Protein AF-A0A9D8B3I0-F1 (afdb_monomer_lite)

Sequence (185 aa):
MRKSTCLWIIIVTTLWLSSCSLAQGFILEQEMRSSLQKSIDETMVKCGEFYYQYVIGLTPQRDYEILDITEYGGQSIEIKAKTLSEADKSNGIEWQGWVSVSCKVKRLWRAERKYGSSQWEYWGGPGGWSDWFNCSNGQGAAEFYVQRKNGLFYAPTQSGQWQPMTFALPEREYSHQVSCTEIPK

Structure (mmCIF, N/CA/C/O backbone):
data_AF-A0A9D8B3I0-F1
#
_entry.id   AF-A0A9D8B3I0-F1
#
loop_
_atom_site.group_PDB
_atom_site.id
_atom_site.type_symbol
_atom_site.label_atom_id
_atom_site.label_alt_id
_atom_site.label_comp_id
_atom_site.label_asym_id
_atom_site.label_entity_id
_atom_site.label_seq_id
_atom_site.pdbx_PDB_ins_code
_atom_site.Cartn_x
_atom_site.Cartn_y
_atom_site.Cartn_z
_atom_site.occupancy
_atom_site.B_iso_or_equiv
_atom_site.auth_seq_id
_atom_site.auth_comp_id
_atom_site.auth_asym_id
_atom_site.auth_atom_id
_atom_site.pdbx_PDB_model_num
ATOM 1 N N . MET A 1 1 ? -32.703 -25.327 52.470 1.00 42.09 1 MET A N 1
ATOM 2 C CA . MET A 1 1 ? -31.430 -24.910 51.839 1.00 42.09 1 MET A CA 1
ATOM 3 C C . MET A 1 1 ? -31.540 -25.106 50.327 1.00 42.09 1 MET A C 1
ATOM 5 O O . MET A 1 1 ? -31.494 -26.237 49.872 1.00 42.09 1 MET A O 1
ATOM 9 N N . ARG A 1 2 ? -31.778 -24.043 49.547 1.00 47.78 2 ARG A N 1
ATOM 10 C CA . ARG A 1 2 ? -31.730 -24.065 48.069 1.00 47.78 2 ARG A CA 1
ATOM 11 C C . ARG A 1 2 ? -31.188 -22.715 47.585 1.00 47.78 2 ARG A C 1
ATOM 13 O O . ARG A 1 2 ? -31.939 -21.759 47.458 1.00 47.78 2 ARG A O 1
ATOM 20 N N . LYS A 1 3 ? -29.869 -22.632 47.397 1.00 45.75 3 LYS A N 1
ATOM 21 C CA . LYS A 1 3 ? -29.148 -21.507 46.776 1.00 45.75 3 LYS A CA 1
ATOM 22 C C . LYS A 1 3 ? -27.945 -22.087 46.021 1.00 45.75 3 LYS A C 1
ATOM 24 O O . LYS A 1 3 ? -26.884 -22.233 46.613 1.00 45.75 3 LYS A O 1
ATOM 29 N N . SER A 1 4 ? -28.112 -22.516 44.768 1.00 48.25 4 SER A N 1
ATOM 30 C CA . SER A 1 4 ? -26.966 -22.910 43.911 1.00 48.25 4 SER A CA 1
ATOM 31 C C . SER A 1 4 ? -27.247 -22.956 42.403 1.00 48.25 4 SER A C 1
ATOM 33 O O . SER A 1 4 ? -26.350 -23.273 41.635 1.00 48.25 4 SER A O 1
ATOM 35 N N . THR A 1 5 ? -28.445 -22.597 41.937 1.00 45.72 5 THR A N 1
ATOM 36 C CA . THR A 1 5 ? -28.773 -22.617 40.499 1.00 45.72 5 THR A CA 1
ATOM 37 C C . THR A 1 5 ? -28.585 -21.273 39.787 1.00 45.72 5 THR A C 1
ATOM 39 O O . THR A 1 5 ? -28.333 -21.272 38.589 1.00 45.72 5 THR A O 1
ATOM 42 N N . CYS A 1 6 ? -28.608 -20.129 40.487 1.00 40.19 6 CYS A N 1
ATOM 43 C CA . CYS A 1 6 ? -28.413 -18.820 39.835 1.00 40.19 6 CYS A CA 1
ATOM 44 C C . CYS A 1 6 ? -26.958 -18.518 39.436 1.00 40.19 6 CYS A C 1
ATOM 46 O O . CYS A 1 6 ? -26.739 -17.710 38.541 1.00 40.19 6 CYS A O 1
ATOM 48 N N . LEU A 1 7 ? -25.960 -19.146 40.069 1.00 35.19 7 LEU A N 1
ATOM 49 C CA . LEU A 1 7 ? -24.550 -18.800 39.840 1.00 35.19 7 LEU A CA 1
ATOM 50 C C . LEU A 1 7 ? -24.009 -19.360 38.509 1.00 35.19 7 LEU A C 1
ATOM 52 O O . LEU A 1 7 ? -23.190 -18.719 37.860 1.00 35.19 7 LEU A O 1
ATOM 56 N N . TRP A 1 8 ? -24.514 -20.514 38.060 1.00 33.81 8 TRP A N 1
ATOM 57 C CA . TRP A 1 8 ? -24.070 -21.153 36.814 1.00 33.81 8 TRP A CA 1
ATOM 58 C C . TRP A 1 8 ? -24.580 -20.446 35.547 1.00 33.81 8 TRP A C 1
ATOM 60 O O . TRP A 1 8 ? -23.881 -20.419 34.539 1.00 33.81 8 TRP A O 1
ATOM 70 N N . ILE A 1 9 ? -25.753 -19.805 35.597 1.00 42.53 9 ILE A N 1
ATOM 71 C CA . ILE A 1 9 ? -26.347 -19.109 34.437 1.00 42.53 9 ILE A CA 1
ATOM 72 C C . ILE A 1 9 ? -25.604 -17.796 34.114 1.00 42.53 9 ILE A C 1
ATOM 74 O O . ILE A 1 9 ? -25.508 -17.400 32.950 1.00 42.53 9 ILE A O 1
ATOM 78 N N . ILE A 1 10 ? -25.013 -17.147 35.122 1.00 46.09 10 ILE A N 1
ATOM 79 C CA . ILE A 1 10 ? -24.290 -15.872 34.968 1.00 46.09 10 ILE A CA 1
ATOM 80 C C . ILE A 1 10 ? -22.894 -16.087 34.347 1.00 46.09 10 ILE A C 1
ATOM 82 O O . ILE A 1 10 ? -22.420 -15.263 33.564 1.00 46.09 10 ILE A O 1
ATOM 86 N N . ILE A 1 11 ? -22.248 -17.223 34.632 1.00 46.78 11 ILE A N 1
ATOM 87 C CA . ILE A 1 11 ? -20.911 -17.546 34.101 1.00 46.78 11 ILE A CA 1
ATOM 88 C C . ILE A 1 11 ? -20.983 -17.921 32.609 1.00 46.78 11 ILE A C 1
ATOM 90 O O . ILE A 1 11 ? -20.126 -17.525 31.823 1.00 46.78 11 ILE A O 1
ATOM 94 N N . VAL A 1 12 ? -22.041 -18.616 32.177 1.00 42.97 12 VAL A N 1
ATOM 95 C CA . VAL A 1 12 ? -22.205 -19.012 30.764 1.00 42.97 12 VAL A CA 1
ATOM 96 C C . VAL A 1 12 ? -22.548 -17.816 29.862 1.00 42.97 12 VAL A C 1
ATOM 98 O O . VAL A 1 12 ? -22.080 -17.749 28.728 1.00 42.97 12 VAL A O 1
ATOM 101 N N . THR A 1 13 ? -23.296 -16.826 30.361 1.00 43.97 13 THR A N 1
ATOM 102 C CA . THR A 1 13 ? -23.647 -15.620 29.584 1.00 43.97 13 THR A CA 1
ATOM 103 C C . THR A 1 13 ? -22.484 -14.632 29.438 1.00 43.97 13 THR A C 1
ATOM 105 O O . THR A 1 13 ? -22.342 -14.006 28.389 1.00 43.97 13 THR A O 1
ATOM 108 N N . THR A 1 14 ? -21.595 -14.530 30.429 1.00 42.72 14 THR A N 1
ATOM 109 C CA . THR A 1 14 ? -20.406 -13.654 30.363 1.00 42.72 14 THR A CA 1
ATOM 110 C C . THR A 1 14 ? -19.311 -14.177 29.422 1.00 42.72 14 THR A C 1
ATOM 112 O O . THR A 1 14 ? -18.653 -13.377 28.752 1.00 42.72 14 THR A O 1
ATOM 115 N N . LEU A 1 15 ? -19.165 -15.500 29.281 1.00 38.19 15 LEU A N 1
ATOM 116 C CA . LEU A 1 15 ? -18.261 -16.134 28.304 1.00 38.19 15 LEU A CA 1
ATOM 117 C C . LEU A 1 15 ? -18.742 -15.999 26.843 1.00 38.19 15 LEU A C 1
ATOM 119 O O . LEU A 1 15 ? -17.923 -15.914 25.927 1.00 38.19 15 LEU A O 1
ATOM 123 N N . TRP A 1 16 ? -20.057 -15.930 26.612 1.00 36.41 16 TRP A N 1
ATOM 124 C CA . TRP A 1 16 ? -20.637 -15.725 25.274 1.00 36.41 16 TRP A CA 1
ATOM 125 C C . TRP A 1 16 ? -20.555 -14.268 24.791 1.00 36.41 16 TRP A C 1
ATOM 127 O O . TRP A 1 16 ? -20.352 -14.005 23.608 1.00 36.41 16 TRP A O 1
ATOM 137 N N . LEU A 1 17 ? -20.669 -13.296 25.700 1.00 37.97 17 LEU A N 1
ATOM 138 C CA . LEU A 1 17 ? -20.595 -11.875 25.337 1.00 37.97 17 LEU A CA 1
ATOM 139 C C . LEU A 1 17 ? -19.166 -11.423 24.994 1.00 37.97 17 LEU A C 1
ATOM 141 O O . LEU A 1 17 ? -18.982 -10.593 24.108 1.00 37.97 17 LEU A O 1
ATOM 145 N N . SER A 1 18 ? -18.152 -12.004 25.639 1.00 43.28 18 SER A N 1
ATOM 146 C CA . SER A 1 18 ? -16.738 -11.676 25.393 1.00 43.28 18 SER A CA 1
ATOM 147 C C . SER A 1 18 ? -16.173 -12.313 24.114 1.00 43.28 18 SER A C 1
ATOM 149 O O . SER A 1 18 ? -15.266 -11.757 23.491 1.00 43.28 18 SER A O 1
ATOM 151 N N . SER A 1 19 ? -16.746 -13.430 23.659 1.00 46.06 19 SER A N 1
ATOM 152 C CA . SER A 1 19 ? -16.393 -14.057 22.377 1.00 46.06 19 SER A CA 1
ATOM 153 C C . SER A 1 19 ? -16.971 -13.302 21.170 1.00 46.06 19 SER A C 1
ATOM 155 O O . SER A 1 19 ? -16.337 -13.263 20.116 1.00 46.06 19 SER A O 1
ATOM 157 N N . CYS A 1 20 ? -18.103 -12.611 21.335 1.00 50.38 20 CYS A N 1
ATOM 158 C CA . CYS A 1 20 ? -18.717 -11.812 20.270 1.00 50.38 20 CYS A CA 1
ATOM 159 C C . CYS A 1 20 ? -17.876 -10.569 19.907 1.00 50.38 20 CYS A C 1
ATOM 161 O O . CYS A 1 20 ? -17.665 -10.276 18.730 1.00 50.38 20 CYS A O 1
ATOM 163 N N . SER A 1 21 ? -17.303 -9.884 20.907 1.00 57.00 21 SER A N 1
ATOM 164 C CA . SER A 1 21 ? -16.430 -8.719 20.684 1.00 57.00 21 SER A CA 1
ATOM 165 C C . SER A 1 21 ? -15.093 -9.071 20.023 1.00 57.00 21 SER A C 1
ATOM 167 O O . SER A 1 21 ? -14.591 -8.303 19.204 1.00 57.00 21 SER A O 1
ATOM 169 N N . LEU A 1 22 ? -14.521 -10.239 20.342 1.00 59.59 22 LEU A N 1
ATOM 170 C CA . LEU A 1 22 ? -13.278 -10.710 19.718 1.00 59.59 22 LEU A CA 1
ATOM 171 C C . LEU A 1 22 ? -13.502 -11.136 18.261 1.00 59.59 22 LEU A C 1
ATOM 173 O O . LEU A 1 22 ? -12.688 -10.817 17.396 1.00 59.59 22 LEU A O 1
ATOM 177 N N . ALA A 1 23 ? -14.629 -11.796 17.976 1.00 66.06 23 ALA A N 1
ATOM 178 C CA . ALA A 1 23 ? -14.999 -12.173 16.614 1.00 66.06 23 ALA A CA 1
ATOM 179 C C . ALA A 1 23 ? -15.201 -10.943 15.712 1.00 66.06 23 ALA A C 1
ATOM 181 O O . ALA A 1 23 ? -14.757 -10.943 14.565 1.00 66.06 23 ALA A O 1
ATOM 182 N N . GLN A 1 24 ? -15.809 -9.873 16.236 1.00 70.25 24 GLN A N 1
ATOM 183 C CA . GLN A 1 24 ? -16.032 -8.643 15.477 1.00 70.25 24 GLN A CA 1
ATOM 184 C C . GLN A 1 24 ? -14.721 -7.926 15.123 1.00 70.25 24 GLN A C 1
ATOM 186 O O . GLN A 1 24 ? -14.561 -7.489 13.986 1.00 70.25 24 GLN A O 1
ATOM 191 N N . GLY A 1 25 ? -13.760 -7.859 16.053 1.00 71.81 25 GLY A N 1
ATOM 192 C CA . GLY A 1 25 ? -12.433 -7.300 15.774 1.00 71.81 25 GLY A CA 1
ATOM 193 C C . GLY A 1 25 ? -11.715 -8.044 14.646 1.00 71.81 25 GLY A C 1
ATOM 194 O O . GLY A 1 25 ? -11.240 -7.419 13.701 1.00 71.81 25 GLY A O 1
ATOM 195 N N . PHE A 1 26 ? -11.727 -9.379 14.690 1.00 81.19 26 PHE A N 1
ATOM 196 C CA . PHE A 1 26 ? -11.108 -10.217 13.661 1.00 81.19 26 PHE A CA 1
ATOM 197 C C . PHE A 1 26 ? -11.744 -10.035 12.273 1.00 81.19 26 PHE A C 1
ATOM 199 O O . PHE A 1 26 ? -11.030 -9.938 11.278 1.00 81.19 26 PHE A O 1
ATOM 206 N N . ILE A 1 27 ? -13.078 -9.949 12.190 1.00 86.00 27 ILE A N 1
ATOM 207 C CA . ILE A 1 27 ? -13.784 -9.730 10.915 1.00 86.00 27 ILE A CA 1
ATOM 208 C C . ILE A 1 27 ? -13.356 -8.404 10.273 1.00 86.00 27 ILE A C 1
ATOM 210 O O . ILE A 1 27 ? -13.084 -8.365 9.075 1.00 86.00 27 ILE A O 1
ATOM 214 N N . LEU A 1 28 ? -13.241 -7.335 11.064 1.00 85.50 28 LEU A N 1
ATOM 215 C CA . LEU A 1 28 ? -12.870 -6.011 10.557 1.00 85.50 28 LEU A CA 1
ATOM 216 C C . LEU A 1 28 ? -11.403 -5.937 10.115 1.00 85.50 28 LEU A C 1
ATOM 218 O O . LEU A 1 28 ? -11.095 -5.287 9.115 1.00 85.50 28 LEU A O 1
ATOM 222 N N . GLU A 1 29 ? -10.501 -6.643 10.799 1.00 87.12 29 GLU A N 1
ATOM 223 C CA . GLU A 1 29 ? -9.114 -6.790 10.343 1.00 87.12 29 GLU A CA 1
ATOM 224 C C . GLU A 1 29 ? -9.030 -7.533 9.001 1.00 87.12 29 GLU A C 1
ATOM 226 O O . GLU A 1 29 ? -8.258 -7.140 8.124 1.00 87.12 29 GLU A O 1
ATOM 231 N N . GLN A 1 30 ? -9.842 -8.578 8.806 1.00 88.00 30 GLN A N 1
ATOM 232 C CA . GLN A 1 30 ? -9.915 -9.290 7.526 1.00 88.00 30 GLN A CA 1
ATOM 233 C C . GLN A 1 30 ? -10.519 -8.423 6.414 1.00 88.00 30 GLN A C 1
ATOM 235 O O . GLN A 1 30 ? -10.011 -8.434 5.295 1.00 88.00 30 GLN A O 1
ATOM 240 N N . GLU A 1 31 ? -11.550 -7.629 6.712 1.00 88.94 31 GLU A N 1
ATOM 241 C CA . GLU A 1 31 ? -12.152 -6.678 5.767 1.00 88.94 31 GLU A CA 1
ATOM 242 C C . GLU A 1 31 ? -11.130 -5.628 5.300 1.00 88.94 31 GLU A C 1
ATOM 244 O O . GLU A 1 31 ? -10.984 -5.386 4.098 1.00 88.94 31 GLU A O 1
ATOM 249 N N . MET A 1 32 ? -10.355 -5.062 6.233 1.00 85.69 32 MET A N 1
ATOM 250 C CA . MET A 1 32 ? -9.258 -4.137 5.931 1.00 85.69 32 MET A CA 1
ATOM 251 C C . MET A 1 32 ? -8.188 -4.802 5.060 1.00 85.69 32 MET A C 1
ATOM 253 O O . MET A 1 32 ? -7.807 -4.269 4.019 1.00 85.69 32 MET A O 1
ATOM 257 N N . ARG A 1 33 ? -7.735 -6.002 5.442 1.00 87.69 33 ARG A N 1
ATOM 258 C CA . ARG A 1 33 ? -6.740 -6.768 4.680 1.00 87.69 33 ARG A CA 1
ATOM 259 C C . ARG A 1 33 ? -7.214 -7.062 3.259 1.00 87.69 33 ARG A C 1
ATOM 261 O O . ARG A 1 33 ? -6.450 -6.871 2.318 1.00 87.69 33 ARG A O 1
ATOM 268 N N . SER A 1 34 ? -8.464 -7.492 3.102 1.00 87.56 34 SER A N 1
ATOM 269 C CA . SER A 1 34 ? -9.063 -7.759 1.793 1.00 87.56 34 SER A CA 1
ATOM 270 C C . SER A 1 34 ? -9.171 -6.489 0.951 1.00 87.56 34 SER A C 1
ATOM 272 O O . SER A 1 34 ? -8.937 -6.544 -0.253 1.00 87.56 34 SER A O 1
ATOM 274 N N . SER A 1 35 ? -9.506 -5.354 1.566 1.00 84.25 35 SER A N 1
ATOM 275 C CA . SER A 1 35 ? -9.610 -4.064 0.873 1.00 84.25 35 SER A CA 1
ATOM 276 C C . SER A 1 35 ? -8.245 -3.572 0.386 1.00 84.25 35 SER A C 1
ATOM 278 O O . SER A 1 35 ? -8.122 -3.129 -0.754 1.00 84.25 35 SER A O 1
ATOM 280 N N . LEU A 1 36 ? -7.201 -3.719 1.208 1.00 81.81 36 LEU A N 1
ATOM 281 C CA . LEU A 1 36 ? -5.820 -3.404 0.833 1.00 81.81 36 LEU A CA 1
ATOM 282 C C . LEU A 1 36 ? -5.303 -4.320 -0.275 1.00 81.81 36 LEU A C 1
ATOM 284 O O . LEU A 1 36 ? -4.707 -3.835 -1.232 1.00 81.81 36 LEU A O 1
ATOM 288 N N . GLN A 1 37 ? -5.545 -5.630 -0.175 1.00 84.81 37 GLN A N 1
ATOM 289 C CA . GLN A 1 37 ? -5.127 -6.564 -1.220 1.00 84.81 37 GLN A CA 1
ATOM 290 C C . GLN A 1 37 ? -5.822 -6.249 -2.545 1.00 84.81 37 GLN A C 1
ATOM 292 O O . GLN A 1 37 ? -5.164 -6.190 -3.575 1.00 84.81 37 GLN A O 1
ATOM 297 N N . LYS A 1 38 ? -7.128 -5.963 -2.508 1.00 84.25 38 LYS A N 1
ATOM 298 C CA . LYS A 1 38 ? -7.878 -5.538 -3.690 1.00 84.25 38 LYS A CA 1
ATOM 299 C C . LYS A 1 38 ? -7.284 -4.271 -4.314 1.00 84.25 38 LYS A C 1
ATOM 301 O O . LYS A 1 38 ? -7.132 -4.221 -5.524 1.00 84.25 38 LYS A O 1
ATOM 306 N N . SER A 1 39 ? -6.896 -3.289 -3.499 1.00 79.69 39 SER A N 1
ATOM 307 C CA . SER A 1 39 ? -6.187 -2.095 -3.978 1.00 79.69 39 SER A CA 1
ATOM 308 C C . SER A 1 39 ? -4.889 -2.457 -4.702 1.00 79.69 39 SER A C 1
ATOM 310 O O . SER A 1 39 ? -4.640 -1.981 -5.802 1.00 79.69 39 SER A O 1
ATOM 312 N N . ILE A 1 40 ? -4.070 -3.339 -4.127 1.00 80.00 40 ILE A N 1
ATOM 313 C CA . ILE A 1 40 ? -2.829 -3.805 -4.765 1.00 80.00 40 ILE A CA 1
ATOM 314 C C . ILE A 1 40 ? -3.143 -4.468 -6.114 1.00 80.00 40 ILE A C 1
ATOM 316 O O . ILE A 1 40 ? -2.533 -4.122 -7.121 1.00 80.00 40 ILE A O 1
ATOM 320 N N . ASP A 1 41 ? -4.133 -5.358 -6.148 1.00 83.25 41 ASP A N 1
ATOM 321 C CA . ASP A 1 41 ? -4.517 -6.100 -7.352 1.00 83.25 41 ASP A CA 1
ATOM 322 C C . ASP A 1 41 ? -5.125 -5.198 -8.446 1.00 83.25 41 ASP A C 1
ATOM 324 O O . ASP A 1 41 ? -4.981 -5.480 -9.633 1.00 83.25 41 ASP A O 1
ATOM 328 N N . GLU A 1 42 ? -5.793 -4.103 -8.074 1.00 80.06 42 GLU A N 1
ATOM 329 C CA . GLU A 1 42 ? -6.337 -3.115 -9.018 1.00 80.06 42 GLU A CA 1
ATOM 330 C C . GLU A 1 42 ? -5.254 -2.181 -9.583 1.00 80.06 42 GLU A C 1
ATOM 332 O O . GLU A 1 42 ? -5.400 -1.639 -10.681 1.00 80.06 42 GLU A O 1
ATOM 337 N N . THR A 1 43 ? -4.162 -1.986 -8.842 1.00 75.44 43 THR A N 1
ATOM 338 C CA . THR A 1 43 ? -3.138 -0.974 -9.148 1.00 75.44 43 THR A CA 1
ATOM 339 C C . THR A 1 43 ? -1.854 -1.541 -9.729 1.00 75.44 43 THR A C 1
ATOM 341 O O . THR A 1 43 ? -1.053 -0.797 -10.302 1.00 75.44 43 THR A O 1
ATOM 344 N N . MET A 1 44 ? -1.655 -2.848 -9.596 1.00 83.75 44 MET A N 1
ATOM 345 C CA . MET A 1 44 ? -0.443 -3.544 -9.992 1.00 83.75 44 MET A CA 1
ATOM 346 C C . MET A 1 44 ? -0.806 -4.825 -10.728 1.00 83.75 44 MET A C 1
ATOM 348 O O . MET A 1 44 ? -1.779 -5.499 -10.403 1.00 83.75 44 MET A O 1
ATOM 352 N N . VAL A 1 45 ? 0.019 -5.209 -11.695 1.00 87.94 45 VAL A N 1
ATOM 353 C CA . VAL A 1 45 ? -0.185 -6.458 -12.426 1.00 87.94 45 VAL A CA 1
ATOM 354 C C . VAL A 1 45 ? 0.611 -7.567 -11.768 1.00 87.94 45 VAL A C 1
ATOM 356 O O . VAL A 1 45 ? 1.822 -7.459 -11.588 1.00 87.94 45 VAL A O 1
ATOM 359 N N . LYS A 1 46 ? -0.074 -8.648 -11.399 1.00 89.31 46 LYS A N 1
ATOM 360 C CA . LYS A 1 46 ? 0.547 -9.830 -10.806 1.00 89.31 46 LYS A CA 1
ATOM 361 C C . LYS A 1 46 ? 1.057 -10.775 -11.890 1.00 89.31 46 LYS A C 1
ATOM 363 O O . LYS A 1 46 ? 0.265 -11.280 -12.684 1.00 89.31 46 LYS A O 1
ATOM 368 N N . CYS A 1 47 ? 2.351 -11.085 -11.873 1.00 89.12 47 CYS A N 1
ATOM 369 C CA . CYS A 1 47 ? 2.962 -12.066 -12.770 1.00 89.12 47 CYS A CA 1
ATOM 370 C C . CYS A 1 47 ? 3.798 -13.055 -11.950 1.00 89.12 47 CYS A C 1
ATOM 372 O O . CYS A 1 47 ? 4.906 -12.753 -11.510 1.00 89.12 47 CYS A O 1
ATOM 374 N N . GLY A 1 48 ? 3.247 -14.249 -11.713 1.00 89.38 48 GLY A N 1
ATOM 375 C CA . GLY A 1 48 ? 3.857 -15.234 -10.819 1.00 89.38 48 GLY A CA 1
ATOM 376 C C . GLY A 1 48 ? 3.832 -14.772 -9.358 1.00 89.38 48 GLY A C 1
ATOM 377 O O . GLY A 1 48 ? 2.763 -14.498 -8.810 1.00 89.38 48 GLY A O 1
ATOM 378 N N . GLU A 1 49 ? 5.006 -14.706 -8.729 1.00 88.88 49 GLU A N 1
ATOM 379 C CA . GLU A 1 49 ? 5.167 -14.316 -7.318 1.00 88.88 49 GLU A CA 1
ATOM 380 C C . GLU A 1 49 ? 5.346 -12.802 -7.108 1.00 88.88 49 GLU A C 1
ATOM 382 O O . GLU A 1 49 ? 5.360 -12.338 -5.967 1.00 88.88 49 GLU A O 1
ATOM 387 N N . PHE A 1 50 ? 5.464 -12.030 -8.191 1.00 90.44 50 PHE A N 1
ATOM 388 C CA . PHE A 1 50 ? 5.754 -10.599 -8.144 1.00 90.44 50 PHE A CA 1
ATOM 389 C C . PHE A 1 50 ? 4.596 -9.756 -8.681 1.00 90.44 50 PHE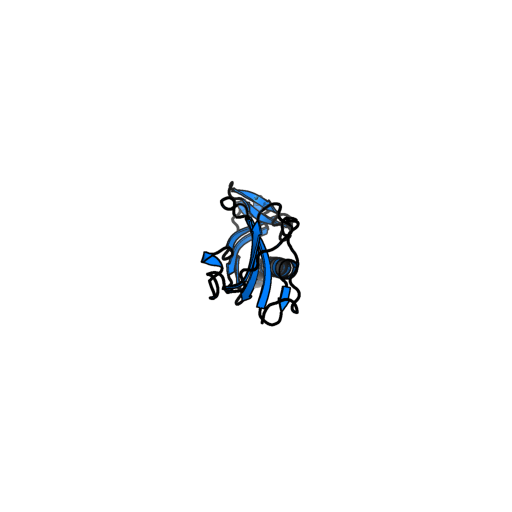 A C 1
ATOM 391 O O . PHE A 1 50 ? 3.769 -10.218 -9.475 1.00 90.44 50 PHE A O 1
ATOM 398 N N . TYR A 1 51 ? 4.570 -8.496 -8.254 1.00 88.75 51 TYR A N 1
ATOM 399 C CA . TYR A 1 51 ? 3.685 -7.460 -8.777 1.00 88.75 51 TYR A CA 1
ATOM 400 C C . TYR A 1 51 ? 4.490 -6.420 -9.547 1.00 88.75 51 TYR A C 1
ATOM 402 O O . TYR A 1 51 ? 5.629 -6.123 -9.191 1.00 88.75 51 TYR A O 1
ATOM 410 N N . TYR A 1 52 ? 3.882 -5.843 -10.576 1.00 87.00 52 TYR A N 1
ATOM 411 C CA . TYR A 1 52 ? 4.526 -4.909 -11.488 1.00 87.00 52 TYR A CA 1
ATOM 412 C C . TYR A 1 52 ? 3.684 -3.653 -11.659 1.00 87.00 52 TYR A C 1
ATOM 414 O O . TYR A 1 52 ? 2.455 -3.724 -11.718 1.00 87.00 52 TYR A O 1
ATOM 422 N N . GLN A 1 53 ? 4.339 -2.499 -11.758 1.00 84.44 53 GLN A N 1
ATOM 423 C CA . GLN A 1 53 ? 3.666 -1.220 -11.964 1.00 84.44 53 GLN A CA 1
ATOM 424 C C . GLN A 1 53 ? 4.474 -0.323 -12.906 1.00 84.44 53 GLN A C 1
ATOM 426 O O . GLN A 1 53 ? 5.704 -0.291 -12.835 1.00 84.44 53 GLN A O 1
ATOM 431 N N . TYR A 1 54 ? 3.773 0.431 -13.761 1.00 78.56 54 TYR A N 1
ATOM 432 C CA . TYR A 1 54 ? 4.347 1.598 -14.424 1.00 78.56 54 TYR A CA 1
ATOM 433 C C . TYR A 1 54 ? 4.263 2.799 -13.486 1.00 78.56 54 TYR A C 1
ATOM 435 O O . TYR A 1 54 ? 3.176 3.201 -13.069 1.00 78.56 54 TYR A O 1
ATOM 443 N N . VAL A 1 55 ? 5.408 3.396 -13.173 1.00 75.31 55 VAL A N 1
ATOM 444 C CA . VAL A 1 55 ? 5.468 4.621 -12.375 1.00 75.31 55 VAL A CA 1
ATOM 445 C C . VAL A 1 55 ? 5.893 5.759 -13.285 1.00 75.31 55 VAL A C 1
ATOM 447 O O . VAL A 1 55 ? 7.048 5.825 -13.705 1.00 75.31 55 VAL A O 1
ATOM 450 N N . ILE A 1 56 ? 4.955 6.664 -13.575 1.00 70.25 56 ILE A N 1
ATOM 451 C CA . ILE A 1 56 ? 5.270 7.930 -14.237 1.00 70.25 56 ILE A CA 1
ATOM 452 C C . ILE A 1 56 ? 5.577 8.977 -13.168 1.00 70.25 56 ILE A C 1
ATOM 454 O O . ILE A 1 56 ? 4.706 9.399 -12.403 1.00 70.25 56 ILE A O 1
ATOM 458 N N . GLY A 1 57 ? 6.844 9.371 -13.098 1.00 68.88 57 GLY A N 1
ATOM 459 C CA . GLY A 1 57 ? 7.331 10.430 -12.229 1.00 68.88 57 GLY A CA 1
ATOM 460 C C . GLY A 1 57 ? 7.543 11.718 -13.011 1.00 68.88 57 GLY A C 1
ATOM 461 O O . GLY A 1 57 ? 8.246 11.729 -14.018 1.00 68.88 57 GLY A O 1
ATOM 462 N N . LEU A 1 58 ? 6.993 12.824 -12.513 1.00 61.72 58 LEU A N 1
ATOM 463 C CA . LEU A 1 58 ? 7.459 14.154 -12.895 1.00 61.72 58 LEU A CA 1
ATOM 464 C C . LEU A 1 58 ? 8.613 14.512 -11.968 1.00 61.72 58 LEU A C 1
ATOM 466 O O . LEU A 1 58 ? 8.444 14.500 -10.749 1.00 61.72 58 LEU A O 1
ATOM 470 N N . THR A 1 59 ? 9.777 14.839 -12.517 1.00 60.09 59 THR A N 1
ATOM 471 C CA . THR A 1 59 ? 10.836 15.477 -11.731 1.00 60.09 59 THR A CA 1
ATOM 472 C C . THR A 1 59 ? 10.674 16.984 -11.864 1.00 60.09 59 THR A C 1
ATOM 474 O O . THR A 1 59 ? 11.029 17.510 -12.907 1.00 60.09 59 THR A O 1
ATOM 477 N N . PRO A 1 60 ? 10.203 17.730 -10.848 1.00 52.75 60 PRO A N 1
ATOM 478 C CA . PRO A 1 60 ? 9.942 19.171 -10.992 1.00 52.75 60 PRO A CA 1
ATOM 479 C C . PRO A 1 60 ? 11.192 20.002 -11.326 1.00 52.75 60 PRO A C 1
ATOM 481 O O . PRO A 1 60 ? 11.095 21.173 -11.664 1.00 52.75 60 PRO A O 1
ATOM 484 N N . GLN A 1 61 ? 12.375 19.406 -11.165 1.00 57.84 61 GLN A N 1
ATOM 485 C CA . GLN A 1 61 ? 13.685 20.040 -11.306 1.00 57.84 61 GLN A CA 1
ATOM 486 C C . GLN A 1 61 ? 14.356 19.750 -12.654 1.00 57.84 61 GLN A C 1
ATOM 488 O O . GLN A 1 61 ? 15.401 20.324 -12.948 1.00 57.84 61 GLN A O 1
ATOM 493 N N . ARG A 1 62 ? 13.813 18.828 -13.451 1.00 57.78 62 ARG A N 1
ATOM 494 C CA . ARG A 1 62 ? 14.328 18.490 -14.779 1.00 57.78 62 ARG A CA 1
ATOM 495 C C . ARG A 1 62 ? 13.127 18.521 -15.706 1.00 57.78 62 ARG A C 1
ATOM 497 O O . ARG A 1 62 ? 12.117 17.937 -15.348 1.00 57.78 62 ARG A O 1
ATOM 504 N N . ASP A 1 63 ? 13.213 19.177 -16.858 1.00 74.12 63 ASP A N 1
ATOM 505 C CA . ASP A 1 63 ? 12.131 19.259 -17.855 1.00 74.12 63 ASP A CA 1
ATOM 506 C C . ASP A 1 63 ? 11.816 17.887 -18.491 1.00 74.12 63 ASP A C 1
ATOM 508 O O . ASP A 1 63 ? 11.787 17.769 -19.709 1.00 74.12 63 ASP A O 1
ATOM 512 N N . TYR A 1 64 ? 11.659 16.828 -17.697 1.00 71.06 64 TYR A N 1
ATOM 513 C CA . TYR A 1 64 ? 11.551 15.443 -18.112 1.00 71.06 64 TYR A CA 1
ATOM 514 C C . TYR A 1 64 ? 10.447 14.721 -17.340 1.00 71.06 64 TYR A C 1
ATOM 516 O O . TYR A 1 64 ? 10.228 14.934 -16.144 1.00 71.06 64 TYR A O 1
ATOM 524 N N . GLU A 1 65 ? 9.793 13.817 -18.050 1.00 76.12 65 GLU A N 1
ATOM 525 C CA . GLU A 1 65 ? 8.932 12.777 -17.514 1.00 76.12 65 GLU A CA 1
ATOM 526 C C . GLU A 1 65 ? 9.741 11.486 -17.453 1.00 76.12 65 GLU A C 1
ATOM 528 O O . GLU A 1 65 ? 10.477 11.162 -18.385 1.00 76.12 65 GLU A O 1
ATOM 533 N N . ILE A 1 66 ? 9.609 10.754 -16.354 1.00 77.62 66 ILE A N 1
ATOM 534 C CA . ILE A 1 66 ? 10.263 9.466 -16.140 1.00 77.62 66 ILE A CA 1
ATOM 535 C C . ILE A 1 66 ? 9.188 8.392 -16.165 1.00 77.62 66 ILE A C 1
ATOM 537 O O . ILE A 1 66 ? 8.195 8.525 -15.458 1.00 77.62 66 ILE A O 1
ATOM 541 N N . LEU A 1 67 ? 9.407 7.325 -16.925 1.00 78.88 67 LEU A N 1
ATOM 542 C CA . LEU A 1 67 ? 8.601 6.111 -16.914 1.00 78.88 67 LEU A CA 1
ATOM 543 C C . LEU A 1 67 ? 9.452 4.960 -16.384 1.00 78.88 67 LEU A C 1
ATOM 545 O O . LEU A 1 67 ? 10.400 4.539 -17.043 1.00 78.88 67 LEU A O 1
ATOM 549 N N . ASP A 1 68 ? 9.094 4.440 -15.216 1.00 80.81 68 ASP A N 1
ATOM 550 C CA . ASP A 1 68 ? 9.743 3.280 -14.608 1.00 80.81 68 ASP A CA 1
ATOM 551 C C . ASP A 1 68 ? 8.841 2.038 -14.708 1.00 80.81 68 ASP A C 1
ATOM 553 O O . ASP A 1 68 ? 7.635 2.137 -14.492 1.00 80.81 68 ASP A O 1
ATOM 557 N N . ILE A 1 69 ? 9.430 0.862 -14.966 1.00 83.88 69 ILE A N 1
ATOM 558 C CA . ILE A 1 69 ? 8.812 -0.436 -14.637 1.00 83.88 69 ILE A CA 1
ATOM 559 C C . ILE A 1 69 ? 9.433 -0.906 -13.329 1.00 83.88 69 ILE A C 1
ATOM 561 O O . ILE A 1 69 ? 10.644 -1.147 -13.258 1.00 83.88 69 ILE A O 1
ATOM 565 N N . THR A 1 70 ? 8.611 -1.041 -12.298 1.00 83.31 70 THR A N 1
ATOM 566 C CA . THR A 1 70 ? 9.034 -1.500 -10.975 1.00 83.31 70 THR A CA 1
ATOM 567 C C . THR A 1 70 ? 8.476 -2.886 -10.681 1.00 83.31 70 THR A C 1
ATOM 569 O O . THR A 1 70 ? 7.314 -3.174 -10.957 1.00 83.31 70 THR A O 1
ATOM 572 N N . GLU A 1 71 ? 9.326 -3.751 -10.129 1.00 87.44 71 GLU A N 1
ATOM 573 C CA . GLU A 1 71 ? 8.949 -5.067 -9.614 1.00 87.44 71 GLU A CA 1
ATOM 574 C C . GLU A 1 71 ? 8.849 -4.991 -8.092 1.00 87.44 71 GLU A C 1
ATOM 576 O O . GLU A 1 71 ? 9.749 -4.472 -7.426 1.00 87.44 71 GLU A O 1
ATOM 581 N N . TYR A 1 72 ? 7.770 -5.545 -7.548 1.00 87.56 72 TYR A N 1
ATOM 582 C CA . TYR A 1 72 ? 7.474 -5.599 -6.127 1.00 87.56 72 TYR A CA 1
ATOM 583 C C . TYR A 1 72 ? 7.346 -7.049 -5.680 1.00 87.56 72 TYR A C 1
ATOM 585 O O . TYR A 1 72 ? 6.651 -7.854 -6.300 1.00 87.56 72 TYR A O 1
ATOM 593 N N . GLY A 1 73 ? 7.989 -7.372 -4.564 1.00 87.19 73 GLY A N 1
ATOM 594 C CA . GLY A 1 73 ? 7.978 -8.704 -3.972 1.00 87.19 73 GLY A CA 1
ATOM 595 C C . GLY A 1 73 ? 7.957 -8.652 -2.450 1.00 87.19 73 GLY A C 1
ATOM 596 O O . GLY A 1 73 ? 8.176 -7.603 -1.843 1.00 87.19 73 GLY A O 1
ATOM 597 N N . GLY A 1 74 ? 7.689 -9.798 -1.820 1.00 83.56 74 GLY A N 1
ATOM 598 C CA . GLY A 1 74 ? 7.725 -9.928 -0.358 1.00 83.56 74 GLY A CA 1
ATOM 599 C C . GLY A 1 74 ? 6.751 -8.997 0.367 1.00 83.56 74 GLY A C 1
ATOM 600 O O . GLY A 1 74 ? 7.091 -8.466 1.421 1.00 83.56 74 GLY A O 1
ATOM 601 N N . GLN A 1 75 ? 5.581 -8.755 -0.225 1.00 81.94 75 GLN A N 1
ATOM 602 C CA . GLN A 1 75 ? 4.555 -7.908 0.370 1.00 81.94 75 GLN A CA 1
ATOM 603 C C . GLN A 1 75 ? 4.023 -8.541 1.658 1.00 81.94 75 GLN A C 1
ATOM 605 O O . GLN A 1 75 ? 3.708 -9.732 1.695 1.00 81.94 75 GLN A O 1
ATOM 610 N N . SER A 1 76 ? 3.881 -7.741 2.708 1.00 84.75 76 SER A N 1
ATOM 611 C CA . SER A 1 76 ? 3.204 -8.144 3.934 1.00 84.75 76 SER A CA 1
ATOM 612 C C . SER A 1 76 ? 2.325 -7.014 4.455 1.00 84.75 76 SER A C 1
ATOM 614 O O . SER A 1 76 ? 2.659 -5.836 4.337 1.00 84.75 76 SER A O 1
ATOM 616 N N . ILE A 1 77 ? 1.178 -7.395 5.014 1.00 84.19 77 ILE A N 1
ATOM 617 C CA . ILE A 1 77 ? 0.231 -6.478 5.648 1.00 84.19 77 ILE A CA 1
ATOM 618 C C . ILE A 1 77 ? 0.134 -6.879 7.118 1.00 84.19 77 ILE A C 1
ATOM 620 O O . ILE A 1 77 ? -0.328 -7.977 7.445 1.00 84.19 77 ILE A O 1
ATOM 624 N N . GLU A 1 78 ? 0.551 -5.997 8.010 1.00 87.56 78 GLU A N 1
ATOM 625 C CA . GLU A 1 78 ? 0.377 -6.133 9.451 1.00 87.56 78 GLU A CA 1
ATOM 626 C C . GLU A 1 78 ? -0.759 -5.208 9.897 1.00 87.56 78 GLU A C 1
ATOM 628 O O . GLU A 1 78 ? -0.838 -4.059 9.469 1.00 87.56 78 GLU A O 1
ATOM 633 N N . ILE A 1 79 ? -1.668 -5.720 10.727 1.00 88.69 79 ILE A N 1
ATOM 634 C CA . ILE A 1 79 ? -2.785 -4.946 11.274 1.00 88.69 79 ILE A CA 1
ATOM 635 C C . ILE A 1 79 ? -2.758 -5.128 12.786 1.00 88.69 79 ILE A C 1
ATOM 637 O O . ILE A 1 79 ? -2.702 -6.256 13.270 1.00 88.69 79 ILE A O 1
ATOM 641 N N . LYS A 1 80 ? -2.775 -4.016 13.522 1.00 90.38 80 LYS A N 1
ATOM 642 C CA . LYS A 1 80 ? -2.822 -3.988 14.986 1.00 90.38 80 LYS A CA 1
ATOM 643 C C . LYS A 1 80 ? -4.044 -3.209 15.430 1.00 90.38 80 LYS A C 1
ATOM 645 O O . LYS A 1 80 ? -4.019 -1.976 15.430 1.00 90.38 80 LYS A O 1
ATOM 650 N N . ALA A 1 81 ? -5.104 -3.914 15.819 1.00 91.25 81 ALA A N 1
ATOM 651 C CA . ALA A 1 81 ? -6.258 -3.273 16.427 1.00 91.25 81 ALA A CA 1
ATOM 652 C C . ALA A 1 81 ? -5.878 -2.561 17.734 1.00 91.25 81 ALA A C 1
ATOM 654 O O . ALA A 1 81 ? -5.076 -3.036 18.541 1.00 91.25 81 ALA A O 1
ATOM 655 N N . LYS A 1 82 ? -6.503 -1.410 17.946 1.00 92.88 82 LYS A N 1
ATOM 656 C CA . LYS A 1 82 ? -6.445 -0.630 19.173 1.00 92.88 82 LYS A CA 1
ATOM 657 C C . LYS A 1 82 ? -7.741 -0.845 19.947 1.00 92.88 82 LYS A C 1
ATOM 659 O O . LYS A 1 82 ? -8.831 -0.826 19.379 1.00 92.88 82 LYS A O 1
ATOM 664 N N . THR A 1 83 ? -7.632 -0.979 21.265 1.00 92.44 83 THR A N 1
ATOM 665 C CA . THR A 1 83 ? -8.802 -0.969 22.146 1.00 92.44 83 THR A CA 1
ATOM 666 C C . THR A 1 83 ? -9.526 0.374 22.049 1.00 92.44 83 THR A C 1
ATOM 668 O O . THR A 1 83 ? -8.924 1.427 22.269 1.00 92.44 83 THR A O 1
ATOM 671 N N . LEU A 1 84 ? -10.823 0.334 21.748 1.00 92.81 84 LEU A N 1
ATOM 672 C CA . LEU A 1 84 ? -11.665 1.526 21.682 1.00 92.81 84 LEU A CA 1
ATOM 673 C C . LEU A 1 84 ? -11.976 2.058 23.081 1.00 92.81 84 LEU A C 1
ATOM 675 O O . LEU A 1 84 ? -12.398 1.302 23.960 1.00 92.81 84 LEU A O 1
ATOM 679 N N . SER A 1 85 ? -11.819 3.367 23.266 1.00 95.00 85 SER A N 1
ATOM 680 C CA . SER A 1 85 ? -12.308 4.055 24.460 1.00 95.00 85 SER A CA 1
ATOM 681 C C . SER A 1 85 ? -13.835 4.198 24.432 1.00 95.00 85 SER A C 1
ATOM 683 O O . SER A 1 85 ? -14.470 4.069 23.385 1.00 95.00 85 SER A O 1
ATOM 685 N N . GLU A 1 86 ? -14.448 4.518 25.574 1.00 95.50 86 GLU A N 1
ATOM 686 C CA . GLU A 1 86 ? -15.884 4.839 25.617 1.00 95.50 86 GLU A CA 1
ATOM 687 C C . GLU A 1 86 ? -16.228 6.066 24.758 1.00 95.50 86 GLU A C 1
ATOM 689 O O . GLU A 1 86 ? -17.280 6.095 24.124 1.00 95.50 86 GLU A O 1
ATOM 694 N N . ALA A 1 87 ? -15.310 7.033 24.657 1.00 95.75 87 ALA A N 1
ATOM 695 C CA . ALA A 1 87 ? -15.470 8.193 23.785 1.00 95.75 87 ALA A CA 1
ATOM 696 C C . ALA A 1 87 ? -15.442 7.812 22.293 1.00 95.75 87 ALA A C 1
ATOM 698 O O . ALA A 1 87 ? -16.200 8.366 21.497 1.00 95.75 87 ALA A O 1
ATOM 699 N N . ASP A 1 88 ? -14.597 6.853 21.896 1.00 94.88 88 ASP A N 1
ATOM 700 C CA . ASP A 1 88 ? -14.573 6.343 20.518 1.00 94.88 88 ASP A CA 1
ATOM 701 C C . ASP A 1 88 ? -15.928 5.710 20.172 1.00 94.88 88 ASP A C 1
ATOM 703 O O . ASP A 1 88 ? -16.554 6.070 19.172 1.00 94.88 88 ASP A O 1
ATOM 707 N N . LYS A 1 89 ? -16.428 4.837 21.055 1.00 93.81 89 LYS A N 1
ATOM 708 C CA . LYS A 1 89 ? -17.728 4.177 20.883 1.00 93.81 89 LYS A CA 1
ATOM 709 C C . LYS A 1 89 ? -18.871 5.189 20.814 1.00 93.81 89 LYS A C 1
ATOM 711 O O . LYS A 1 89 ? -19.704 5.098 19.915 1.00 93.81 89 LYS A O 1
ATOM 716 N N . SER A 1 90 ? -18.896 6.189 21.702 1.00 95.06 90 SER A N 1
ATOM 717 C CA . SER A 1 90 ? -19.936 7.230 21.687 1.00 95.06 90 SER A CA 1
ATOM 718 C C . SER A 1 90 ? -19.900 8.089 20.420 1.00 95.06 90 SER A C 1
ATOM 720 O O . SER A 1 90 ? -20.923 8.629 20.013 1.00 95.06 90 SER A O 1
ATOM 722 N N . ASN A 1 91 ? -18.738 8.186 19.767 1.00 94.06 91 ASN A N 1
ATOM 723 C CA . ASN A 1 91 ? -18.560 8.879 18.491 1.00 94.06 91 ASN A CA 1
ATOM 724 C C . ASN A 1 91 ? -18.862 8.001 17.261 1.00 94.06 91 ASN A C 1
ATOM 726 O O . ASN A 1 91 ? -18.615 8.438 16.127 1.00 94.06 91 ASN A O 1
ATOM 730 N N . GLY A 1 92 ? -19.395 6.791 17.467 1.00 94.12 92 GLY A N 1
ATOM 731 C CA . GLY A 1 92 ? -19.760 5.846 16.411 1.00 94.12 92 GLY A CA 1
ATOM 732 C C . GLY A 1 92 ? -18.565 5.140 15.772 1.00 94.12 92 GLY A C 1
ATOM 733 O O . GLY A 1 92 ? -18.669 4.673 14.642 1.00 94.12 92 GLY A O 1
ATOM 734 N N . ILE A 1 93 ? -17.415 5.109 16.448 1.00 95.06 93 ILE A N 1
ATOM 735 C CA . ILE A 1 93 ? -16.248 4.371 15.971 1.00 95.06 93 ILE A CA 1
ATOM 736 C C . ILE A 1 93 ? -16.443 2.884 16.257 1.00 95.06 93 ILE A C 1
ATOM 738 O O . ILE A 1 93 ? -16.683 2.477 17.392 1.00 95.06 93 ILE A O 1
ATOM 742 N N . GLU A 1 94 ? -16.310 2.080 15.209 1.00 93.75 94 GLU A N 1
ATOM 743 C CA . GLU A 1 94 ? -16.525 0.631 15.238 1.00 93.75 94 GLU A CA 1
ATOM 744 C C . GLU A 1 94 ? -15.202 -0.128 15.381 1.00 93.75 94 GLU A C 1
ATOM 746 O O . GLU A 1 94 ? -15.169 -1.232 15.920 1.00 93.75 94 GLU A O 1
ATOM 751 N N . TRP A 1 95 ? -14.104 0.469 14.905 1.00 94.19 95 TRP A N 1
ATOM 752 C CA . TRP A 1 95 ? -12.759 -0.097 14.964 1.00 94.19 95 TRP A CA 1
ATOM 753 C C . TRP A 1 95 ? -11.699 0.993 14.795 1.00 94.19 95 TRP A C 1
ATOM 755 O O . TRP A 1 95 ? -11.926 1.980 14.098 1.00 94.19 95 TRP A O 1
ATOM 765 N N . GLN A 1 96 ? -10.537 0.813 15.417 1.00 94.25 96 GLN A N 1
ATOM 766 C CA . GLN A 1 96 ? -9.340 1.627 15.208 1.00 94.25 96 GLN A CA 1
ATOM 767 C C . GLN A 1 96 ? -8.123 0.715 15.229 1.00 94.25 96 GLN A C 1
ATOM 769 O O . GLN A 1 96 ? -8.103 -0.272 15.964 1.00 94.25 96 GLN A O 1
ATOM 774 N N . GLY A 1 97 ? -7.085 1.069 14.486 1.00 92.38 97 GLY A N 1
ATOM 775 C CA . GLY A 1 97 ? -5.847 0.315 14.506 1.00 92.38 97 GLY A CA 1
ATOM 776 C C . GLY A 1 97 ? -4.758 0.923 13.646 1.00 92.38 97 GLY A C 1
ATOM 777 O O . GLY A 1 97 ? -4.952 1.931 12.967 1.00 92.38 97 GLY A O 1
ATOM 778 N N . TRP A 1 98 ? -3.603 0.281 13.699 1.00 90.69 98 TRP A N 1
ATOM 779 C CA . TRP A 1 98 ? -2.469 0.575 12.838 1.00 90.69 98 TRP A CA 1
ATOM 780 C C . TRP A 1 98 ? -2.416 -0.454 11.722 1.00 90.69 98 TRP A C 1
ATOM 782 O O . TRP A 1 98 ? -2.547 -1.653 11.973 1.00 90.69 98 TRP A O 1
ATOM 792 N N . VAL A 1 99 ? -2.242 0.024 10.499 1.00 86.75 99 VAL A N 1
ATOM 793 C CA . VAL A 1 99 ? -2.030 -0.799 9.315 1.00 86.75 99 VAL A CA 1
ATOM 794 C C . VAL A 1 99 ? -0.635 -0.502 8.806 1.00 86.75 99 VAL A C 1
ATOM 796 O O . VAL A 1 99 ? -0.337 0.650 8.505 1.00 86.75 99 VAL A O 1
ATOM 799 N N . SER A 1 100 ? 0.180 -1.539 8.660 1.00 84.62 100 SER A N 1
ATOM 800 C CA . SER A 1 100 ? 1.525 -1.438 8.106 1.00 84.62 100 SER A CA 1
ATOM 801 C C . SER A 1 100 ? 1.624 -2.317 6.872 1.00 84.62 100 SER A C 1
ATOM 803 O O . SER A 1 100 ? 1.464 -3.535 6.948 1.00 84.62 100 SER A O 1
ATOM 805 N N . VAL A 1 101 ? 1.890 -1.699 5.726 1.00 80.12 101 VAL A N 1
ATOM 806 C CA . VAL A 1 101 ? 2.227 -2.415 4.491 1.00 80.12 101 VAL A CA 1
ATOM 807 C C . VAL A 1 101 ? 3.737 -2.373 4.329 1.00 80.12 101 VAL A C 1
ATOM 809 O O . VAL A 1 101 ? 4.335 -1.302 4.422 1.00 80.12 101 VAL A O 1
ATOM 812 N N . SER A 1 102 ? 4.361 -3.524 4.098 1.00 81.81 102 SER A N 1
ATOM 813 C CA . SER A 1 102 ? 5.781 -3.612 3.765 1.00 81.81 102 SER A CA 1
ATOM 814 C C . SER A 1 102 ? 5.970 -4.382 2.466 1.00 81.81 102 SER A C 1
ATOM 816 O O . SER A 1 102 ? 5.179 -5.264 2.141 1.00 81.81 102 SER A O 1
ATOM 818 N N . CYS A 1 103 ? 7.002 -4.034 1.705 1.00 83.50 103 CYS A N 1
ATOM 819 C CA . CYS A 1 103 ? 7.393 -4.749 0.498 1.00 83.50 103 CYS A CA 1
ATOM 820 C C . CYS A 1 103 ? 8.877 -4.540 0.194 1.00 83.50 103 CYS A C 1
ATOM 822 O O . CYS A 1 103 ? 9.540 -3.681 0.787 1.00 83.50 103 CYS A O 1
ATOM 824 N N . LYS A 1 104 ? 9.384 -5.314 -0.764 1.00 85.56 104 LYS A N 1
ATOM 825 C CA . LYS A 1 104 ? 10.622 -5.031 -1.484 1.00 85.56 104 LYS A CA 1
ATOM 826 C C . LYS A 1 104 ? 10.284 -4.537 -2.882 1.00 85.56 104 LYS A C 1
ATOM 828 O O . LYS A 1 104 ? 9.349 -5.042 -3.495 1.00 85.56 104 LYS A O 1
ATOM 833 N N . VAL A 1 105 ? 11.059 -3.583 -3.378 1.00 84.56 105 VAL A N 1
ATOM 834 C CA . VAL A 1 105 ? 10.918 -3.015 -4.718 1.00 84.56 105 VAL A CA 1
ATOM 835 C C . VAL A 1 105 ? 12.277 -2.949 -5.403 1.00 84.56 105 VAL A C 1
ATOM 837 O O . VAL A 1 105 ? 13.281 -2.642 -4.759 1.00 84.56 105 VAL A O 1
ATOM 840 N N . LYS A 1 106 ? 12.310 -3.216 -6.705 1.00 83.75 106 LYS A N 1
ATOM 841 C CA . LYS A 1 106 ? 13.446 -2.907 -7.581 1.00 83.75 106 LYS A CA 1
ATOM 842 C C . LYS A 1 106 ? 12.939 -2.289 -8.878 1.00 83.75 106 LYS A C 1
ATOM 844 O O . LYS A 1 106 ? 11.808 -2.542 -9.299 1.00 83.75 106 LYS A O 1
ATOM 849 N N . ARG A 1 107 ? 13.775 -1.489 -9.531 1.00 83.94 107 ARG A N 1
ATOM 850 C CA . ARG A 1 107 ? 13.478 -0.955 -10.861 1.00 83.94 107 ARG A CA 1
ATOM 851 C C . ARG A 1 107 ? 14.036 -1.907 -11.911 1.00 83.94 107 ARG A C 1
ATOM 853 O O . ARG A 1 107 ? 15.230 -2.186 -11.913 1.00 83.94 107 ARG A O 1
ATOM 860 N N . LEU A 1 108 ? 13.178 -2.366 -12.813 1.00 81.81 108 LEU A N 1
ATOM 861 C CA . LEU A 1 108 ? 13.587 -3.198 -13.943 1.00 81.81 108 LEU A CA 1
ATOM 862 C C . LEU A 1 108 ? 13.989 -2.362 -15.151 1.00 81.81 108 LEU A C 1
ATOM 864 O O . LEU A 1 108 ? 14.893 -2.730 -15.893 1.00 81.81 108 LEU A O 1
ATOM 868 N N . TRP A 1 109 ? 13.306 -1.238 -15.352 1.00 80.94 109 TRP A N 1
ATOM 869 C CA . TRP A 1 109 ? 13.442 -0.456 -16.570 1.00 80.94 109 TRP A CA 1
ATOM 870 C C . TRP A 1 109 ? 13.108 1.013 -16.337 1.00 80.94 109 TRP A C 1
ATOM 872 O O . TRP A 1 109 ? 12.294 1.324 -15.464 1.00 80.94 109 TRP A O 1
ATOM 882 N N . ARG A 1 110 ? 13.731 1.8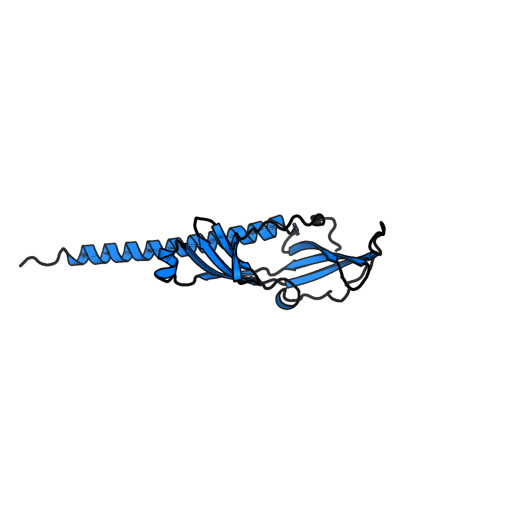94 -17.127 1.00 80.56 110 ARG A N 1
ATOM 883 C CA . ARG A 1 110 ? 13.484 3.336 -17.146 1.00 80.56 110 ARG A CA 1
ATOM 884 C C . ARG A 1 110 ? 13.530 3.887 -18.569 1.00 80.56 110 ARG A C 1
ATOM 886 O O . ARG A 1 110 ? 14.478 3.631 -19.309 1.00 80.56 110 ARG A O 1
ATOM 893 N N . ALA A 1 111 ? 12.580 4.749 -18.894 1.00 78.81 111 ALA A N 1
ATOM 894 C CA . ALA A 1 111 ? 12.713 5.720 -19.969 1.00 78.81 111 ALA A CA 1
ATOM 895 C C . ALA A 1 111 ? 12.481 7.128 -19.436 1.00 78.81 111 ALA A C 1
ATOM 897 O O . ALA A 1 111 ? 11.783 7.331 -18.444 1.00 78.81 111 ALA A O 1
ATOM 898 N N . GLU A 1 112 ? 13.073 8.102 -20.109 1.00 79.88 112 GLU A N 1
ATOM 899 C CA . GLU A 1 112 ? 12.880 9.513 -19.808 1.00 79.88 112 GLU A CA 1
ATOM 900 C C . GLU A 1 112 ? 12.471 10.218 -21.102 1.00 79.88 112 GLU A C 1
ATOM 902 O O . GLU A 1 112 ? 12.945 9.872 -22.178 1.00 79.88 112 GLU A O 1
ATOM 907 N N . ARG A 1 113 ? 11.575 11.197 -21.045 1.00 78.62 113 ARG A N 1
ATOM 908 C CA . ARG A 1 113 ? 11.299 12.074 -22.191 1.00 78.62 113 ARG A CA 1
ATOM 909 C C . ARG A 1 113 ? 11.292 13.508 -21.738 1.00 78.62 113 ARG A C 1
ATOM 911 O O . ARG A 1 113 ? 10.830 13.791 -20.640 1.00 78.62 113 ARG A O 1
ATOM 918 N N . LYS A 1 114 ? 11.758 14.422 -22.583 1.00 79.94 114 LYS A N 1
ATOM 919 C CA . LYS A 1 114 ? 11.624 15.851 -22.302 1.00 79.94 114 LYS A CA 1
ATOM 920 C C . LYS A 1 114 ? 10.141 16.240 -22.306 1.00 79.94 114 LYS A C 1
ATOM 922 O O . LYS A 1 114 ? 9.396 15.800 -23.179 1.00 79.94 114 LYS A O 1
ATOM 927 N N . TYR A 1 115 ? 9.719 17.085 -21.375 1.00 73.94 115 TYR A N 1
ATOM 928 C CA . TYR A 1 115 ? 8.355 17.592 -21.297 1.00 73.94 115 TYR A CA 1
ATOM 929 C C . TYR A 1 115 ? 7.956 18.263 -22.621 1.00 73.94 115 TYR A C 1
ATOM 931 O O . TYR A 1 115 ? 8.694 19.091 -23.160 1.00 73.94 115 TYR A O 1
ATOM 939 N N . GLY A 1 116 ? 6.803 17.871 -23.167 1.00 70.06 116 GLY A N 1
ATOM 940 C CA . GLY A 1 116 ? 6.329 18.318 -24.483 1.00 70.06 116 GLY A CA 1
ATOM 941 C C . GLY A 1 116 ? 6.949 17.589 -25.686 1.00 70.06 116 GLY A C 1
ATOM 942 O O . GLY A 1 116 ? 6.575 17.881 -26.820 1.00 70.06 116 GLY A O 1
ATOM 943 N N . SER A 1 117 ? 7.860 16.634 -25.470 1.00 75.38 117 SER A N 1
ATOM 944 C CA . SER A 1 117 ? 8.339 15.720 -26.513 1.00 75.38 117 SER A CA 1
ATOM 945 C C . SER A 1 117 ? 7.396 14.526 -26.667 1.00 75.38 117 SER A C 1
ATOM 947 O O . SER A 1 117 ? 6.895 13.976 -25.687 1.00 75.38 117 SER A O 1
ATOM 949 N N . SER A 1 118 ? 7.195 14.070 -27.903 1.00 75.19 118 SER A N 1
ATOM 950 C CA . SER A 1 118 ? 6.490 12.816 -28.192 1.00 75.19 118 SER A CA 1
ATOM 951 C C . SER A 1 118 ? 7.388 11.578 -28.088 1.00 75.19 118 SER A C 1
ATOM 953 O O . SER A 1 118 ? 6.881 10.458 -28.133 1.00 75.19 118 SER A O 1
ATOM 955 N N . GLN A 1 119 ? 8.707 11.755 -27.958 1.00 74.31 119 GLN A N 1
ATOM 956 C CA . GLN A 1 119 ? 9.679 10.664 -28.005 1.00 74.31 119 GLN A CA 1
ATOM 957 C C . GLN A 1 119 ? 10.246 10.345 -26.623 1.00 74.31 119 GLN A C 1
ATOM 959 O O . GLN A 1 119 ? 10.753 11.231 -25.939 1.00 74.31 119 GLN A O 1
ATOM 964 N N . TRP A 1 120 ? 10.184 9.064 -26.254 1.00 72.62 120 TRP A N 1
ATOM 965 C CA . TRP A 1 120 ? 10.893 8.506 -25.106 1.00 72.62 120 TRP A CA 1
ATOM 966 C C . TRP A 1 120 ? 12.346 8.218 -25.473 1.00 72.62 120 TRP A C 1
ATOM 968 O O . TRP A 1 120 ? 12.623 7.514 -26.444 1.00 72.62 120 TRP A O 1
ATOM 978 N N . GLU A 1 121 ? 13.264 8.757 -24.680 1.00 70.19 121 GLU A N 1
ATOM 979 C CA . GLU A 1 121 ? 14.676 8.411 -24.703 1.00 70.19 121 GLU A CA 1
ATOM 980 C C . GLU A 1 121 ? 14.916 7.272 -23.712 1.00 70.19 121 GLU A C 1
ATOM 982 O O . GLU A 1 121 ? 14.629 7.341 -22.512 1.00 70.19 121 GLU A O 1
ATOM 987 N N . TYR A 1 122 ? 15.400 6.166 -24.260 1.00 65.75 122 TYR A N 1
ATOM 988 C CA . TYR A 1 122 ? 15.522 4.914 -23.541 1.00 65.75 122 TYR A CA 1
ATOM 989 C C . TYR A 1 122 ? 16.856 4.848 -22.811 1.00 65.75 122 TYR A C 1
ATOM 991 O O . TYR A 1 122 ? 17.916 4.810 -23.434 1.00 65.75 122 TYR A O 1
ATOM 999 N N . TRP A 1 123 ? 16.800 4.729 -21.489 1.00 59.94 123 TRP A N 1
ATOM 1000 C CA . TRP A 1 123 ? 17.966 4.409 -20.679 1.00 59.94 123 TRP A CA 1
ATOM 1001 C C . TRP A 1 123 ? 17.903 2.917 -20.361 1.00 59.94 123 TRP A C 1
ATOM 1003 O O . TRP A 1 123 ? 17.421 2.496 -19.315 1.00 59.94 123 TRP A O 1
ATOM 1013 N N . GLY A 1 124 ? 18.338 2.108 -21.333 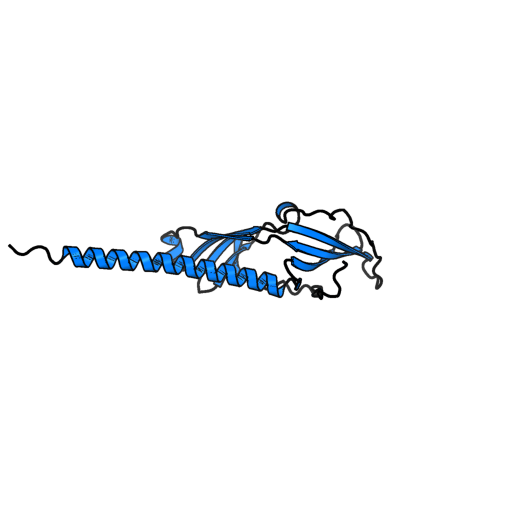1.00 48.72 124 GLY A N 1
ATOM 1014 C CA . GLY A 1 124 ? 18.273 0.640 -21.332 1.00 48.72 124 GLY A CA 1
ATOM 1015 C C . GLY A 1 124 ? 19.224 -0.047 -20.348 1.00 48.72 124 GLY A C 1
ATOM 1016 O O . GLY A 1 124 ? 19.949 -0.962 -20.723 1.00 48.72 124 GLY A O 1
ATOM 1017 N N . GLY A 1 125 ? 19.248 0.389 -19.096 1.00 53.19 125 GLY A N 1
ATOM 1018 C CA . GLY A 1 125 ? 19.996 -0.267 -18.037 1.00 53.19 125 GLY A CA 1
ATOM 1019 C C . GLY A 1 125 ? 19.329 -0.044 -16.687 1.00 53.19 125 GLY A C 1
ATOM 1020 O O . GLY A 1 125 ? 18.505 0.864 -16.554 1.00 53.19 125 GLY A O 1
ATOM 1021 N N . PRO A 1 126 ? 19.671 -0.851 -15.671 1.00 49.03 126 PRO A N 1
ATOM 1022 C CA . PRO A 1 126 ? 19.186 -0.648 -14.316 1.00 49.03 126 PRO A CA 1
ATOM 1023 C C . PRO A 1 126 ? 19.691 0.702 -13.791 1.00 49.03 126 PRO A C 1
ATOM 1025 O O . PRO A 1 126 ? 20.780 0.826 -13.236 1.00 49.03 126 PRO A O 1
ATOM 1028 N N . GLY A 1 127 ? 18.921 1.762 -14.021 1.00 46.75 127 GLY A N 1
ATOM 1029 C CA . GLY A 1 127 ? 19.242 3.099 -13.553 1.00 46.75 127 GLY A CA 1
ATOM 1030 C C . GLY A 1 127 ? 19.194 3.136 -12.029 1.00 46.75 127 GLY A C 1
ATOM 1031 O O . GLY A 1 127 ? 18.108 3.224 -11.457 1.00 46.75 127 GLY A O 1
ATOM 1032 N N . GLY A 1 128 ? 20.360 3.043 -11.382 1.00 53.19 128 GLY A N 1
ATOM 1033 C CA . GLY A 1 128 ? 20.650 3.295 -9.960 1.00 53.19 128 GLY A CA 1
ATOM 1034 C C . GLY A 1 128 ? 19.946 2.424 -8.904 1.00 53.19 128 GLY A C 1
ATOM 1035 O O . GLY A 1 128 ? 20.414 2.381 -7.774 1.00 53.19 128 GLY A O 1
ATOM 1036 N N . TRP A 1 129 ? 18.828 1.772 -9.239 1.00 59.69 129 TRP A N 1
ATOM 1037 C CA . TRP A 1 129 ? 17.938 1.033 -8.333 1.00 59.69 129 TRP A CA 1
ATOM 1038 C C . TRP A 1 129 ? 17.726 -0.414 -8.828 1.00 59.69 129 TRP A C 1
ATOM 1040 O O . TRP A 1 129 ? 16.604 -0.919 -8.831 1.00 59.69 129 TRP A O 1
ATOM 1050 N N . SER A 1 130 ? 18.795 -1.058 -9.308 1.00 63.69 130 SER A N 1
ATOM 1051 C CA . SER A 1 130 ? 18.795 -2.465 -9.759 1.00 63.69 130 SER A CA 1
ATOM 1052 C C . SER A 1 130 ? 18.508 -3.455 -8.637 1.00 63.69 130 SER A C 1
ATOM 1054 O O . SER A 1 130 ? 17.992 -4.541 -8.889 1.00 63.69 130 SER A O 1
ATOM 1056 N N . ASP A 1 131 ? 18.919 -3.106 -7.420 1.00 74.81 131 ASP A N 1
ATOM 1057 C CA . ASP A 1 131 ? 18.851 -3.995 -6.271 1.00 74.81 131 ASP A CA 1
ATOM 1058 C C . ASP A 1 131 ? 17.488 -3.918 -5.584 1.00 74.81 131 ASP A C 1
ATOM 1060 O O . ASP A 1 131 ? 16.696 -2.999 -5.789 1.00 74.81 131 ASP A O 1
ATOM 1064 N N . TRP A 1 132 ? 17.203 -4.910 -4.746 1.00 79.25 132 TRP A N 1
ATOM 1065 C CA . TRP A 1 132 ? 16.015 -4.890 -3.907 1.00 79.25 132 TRP A CA 1
ATOM 1066 C C . TRP A 1 132 ? 16.174 -3.879 -2.774 1.00 79.25 132 TRP A C 1
ATOM 1068 O O . TRP A 1 132 ? 17.040 -4.027 -1.912 1.00 79.25 132 TRP A O 1
ATOM 1078 N N . PHE A 1 133 ? 15.265 -2.915 -2.715 1.00 74.88 133 PHE A N 1
ATOM 1079 C CA . PHE A 1 133 ? 15.138 -1.981 -1.604 1.00 74.88 133 PHE A CA 1
ATOM 1080 C C . PHE A 1 133 ? 13.874 -2.287 -0.819 1.00 74.88 133 PHE A C 1
ATOM 1082 O O . PHE A 1 133 ? 12.853 -2.675 -1.387 1.00 74.88 133 PHE A O 1
ATOM 1089 N N . ASN A 1 134 ? 13.910 -2.072 0.494 1.00 73.75 134 ASN A N 1
ATOM 1090 C CA . ASN A 1 134 ? 12.671 -2.030 1.254 1.00 73.75 134 ASN A CA 1
ATOM 1091 C C . ASN A 1 134 ? 11.861 -0.830 0.772 1.00 73.75 134 ASN A C 1
ATOM 1093 O O . ASN A 1 134 ? 12.382 0.286 0.679 1.00 73.75 134 ASN A O 1
ATOM 1097 N N . CYS A 1 135 ? 10.572 -1.045 0.533 1.00 69.38 135 CYS A N 1
ATOM 1098 C CA . CYS A 1 135 ? 9.660 0.021 0.157 1.00 69.38 135 CYS A CA 1
ATOM 1099 C C . CYS A 1 135 ? 9.682 1.175 1.187 1.00 69.38 135 CYS A C 1
ATOM 1101 O O . CYS A 1 135 ? 9.419 2.316 0.816 1.00 69.38 135 CYS A O 1
ATOM 1103 N N . SER A 1 136 ? 10.106 0.923 2.437 1.00 56.00 136 SER A N 1
ATOM 1104 C CA . SER A 1 136 ? 10.296 1.923 3.504 1.00 56.00 136 SER A CA 1
ATOM 1105 C C . SER A 1 136 ? 11.228 3.078 3.163 1.00 56.00 136 SER A C 1
ATOM 1107 O O . SER A 1 136 ? 11.038 4.170 3.683 1.00 56.00 136 SER A O 1
ATOM 1109 N N . ASN A 1 137 ? 12.222 2.855 2.302 1.00 42.66 137 ASN A N 1
ATOM 1110 C CA . ASN A 1 137 ? 13.256 3.853 2.014 1.00 42.66 137 ASN A CA 1
ATOM 1111 C C . ASN A 1 137 ? 13.003 4.610 0.702 1.00 42.66 137 ASN A C 1
ATOM 1113 O O . ASN A 1 137 ? 13.746 5.530 0.376 1.00 42.66 137 ASN A O 1
ATOM 1117 N N . GLY A 1 138 ? 11.978 4.208 -0.055 1.00 40.47 138 GLY A N 1
ATOM 1118 C CA . GLY A 1 138 ? 11.662 4.767 -1.364 1.00 40.47 138 GLY A CA 1
ATOM 1119 C C . GLY A 1 138 ? 10.301 5.444 -1.392 1.00 40.47 138 GLY A C 1
ATOM 1120 O O . GLY A 1 138 ? 10.252 6.654 -1.573 1.00 40.47 138 GLY A O 1
ATOM 1121 N N . GLN A 1 139 ? 9.211 4.675 -1.242 1.00 39.62 139 GLN A N 1
ATOM 1122 C CA . GLN A 1 139 ? 7.827 5.138 -1.471 1.00 39.62 139 GLN A CA 1
ATOM 1123 C C . GLN A 1 139 ? 6.708 4.227 -0.889 1.00 39.62 139 GLN A C 1
ATOM 1125 O O . GLN A 1 139 ? 5.549 4.423 -1.235 1.00 39.62 139 GLN A O 1
ATOM 1130 N N . GLY A 1 140 ? 6.973 3.222 -0.042 1.00 41.53 140 GLY A N 1
ATOM 1131 C CA . GLY A 1 140 ? 5.949 2.197 0.238 1.00 41.53 140 GLY A CA 1
ATOM 1132 C C . GLY A 1 140 ? 6.088 1.293 1.466 1.00 41.53 140 GLY A C 1
ATOM 1133 O O . GLY A 1 140 ? 5.486 0.225 1.451 1.00 41.53 140 GLY A O 1
ATOM 1134 N N . ALA A 1 141 ? 6.844 1.654 2.513 1.00 48.66 141 ALA A N 1
ATOM 1135 C CA . ALA A 1 141 ? 6.425 1.187 3.840 1.00 48.66 141 ALA A CA 1
ATOM 1136 C C . ALA A 1 141 ? 5.547 2.265 4.430 1.00 48.66 141 ALA A C 1
ATOM 1138 O O . ALA A 1 141 ? 5.957 3.416 4.577 1.00 48.66 141 ALA A O 1
ATOM 1139 N N . ALA A 1 142 ? 4.312 1.879 4.660 1.00 65.06 142 ALA A N 1
ATOM 1140 C CA . ALA A 1 142 ? 3.246 2.813 4.869 1.00 65.06 142 ALA A CA 1
ATOM 1141 C C . ALA A 1 142 ? 2.529 2.335 6.123 1.00 65.06 142 ALA A C 1
ATOM 1143 O O . ALA A 1 142 ? 1.791 1.350 6.091 1.00 65.06 142 ALA A O 1
ATOM 1144 N N . GLU A 1 143 ? 2.883 2.957 7.246 1.00 76.38 143 GLU A N 1
ATOM 1145 C CA . GLU A 1 143 ? 2.187 2.775 8.509 1.00 76.38 143 GLU A CA 1
ATOM 1146 C C . GLU A 1 143 ? 1.155 3.889 8.629 1.00 76.38 143 GLU A C 1
ATOM 1148 O O . GLU A 1 143 ? 1.489 5.076 8.644 1.00 76.38 143 GLU A O 1
ATOM 1153 N N . PHE A 1 144 ? -0.113 3.503 8.678 1.00 82.56 144 PHE A N 1
ATOM 1154 C CA . PHE A 1 144 ? -1.220 4.435 8.777 1.00 82.56 144 PHE A CA 1
ATOM 1155 C C . PHE A 1 144 ? -2.104 4.070 9.953 1.00 82.56 144 PHE A C 1
ATOM 1157 O O . PHE A 1 144 ? -2.442 2.905 10.176 1.00 82.56 144 PHE A O 1
ATOM 1164 N N . TYR A 1 145 ? -2.519 5.099 10.682 1.00 90.12 145 TYR A N 1
ATOM 1165 C CA . TYR A 1 145 ? -3.584 4.966 11.656 1.00 90.12 145 TYR A CA 1
ATOM 1166 C C . TYR A 1 145 ? -4.928 5.014 10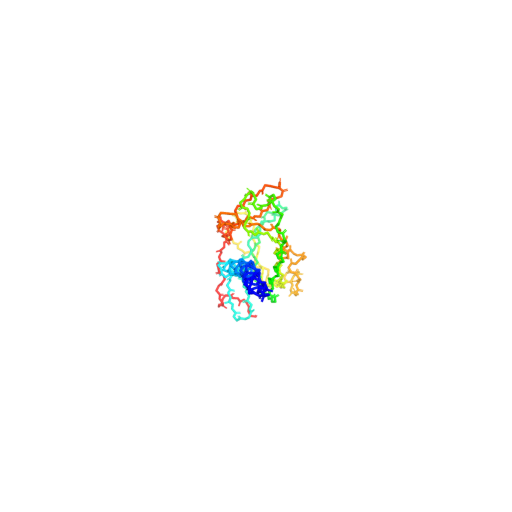.934 1.00 90.12 145 TYR A C 1
ATOM 1168 O O . TYR A 1 145 ? -5.194 5.938 10.165 1.00 90.12 145 TYR A O 1
ATOM 1176 N N . VAL A 1 146 ? -5.771 4.018 11.175 1.00 91.56 146 VAL A N 1
ATOM 1177 C CA . VAL A 1 146 ? -7.045 3.853 10.479 1.00 91.56 146 VAL A CA 1
ATOM 1178 C C . VAL A 1 146 ? -8.165 3.700 11.496 1.00 91.56 146 VAL A C 1
ATOM 1180 O O . VAL A 1 146 ? -7.996 3.065 12.538 1.00 91.56 146 VAL A O 1
ATOM 1183 N N . GLN A 1 147 ? -9.330 4.263 11.187 1.00 94.00 147 GLN A N 1
ATOM 1184 C CA . GLN A 1 147 ? -10.556 4.026 11.942 1.00 94.00 147 GLN A CA 1
ATOM 1185 C C . GLN A 1 147 ? -11.693 3.599 11.022 1.00 94.00 147 GLN A C 1
ATOM 1187 O O . GLN A 1 147 ? -11.772 4.049 9.883 1.00 94.00 147 GLN A O 1
ATOM 1192 N N . ARG A 1 148 ? -12.607 2.777 11.530 1.00 93.06 148 ARG A N 1
ATOM 1193 C CA . ARG A 1 148 ? -13.868 2.451 10.871 1.00 93.06 148 ARG A CA 1
ATOM 1194 C C . ARG A 1 148 ? -15.010 3.189 11.549 1.00 93.06 148 ARG A C 1
ATOM 1196 O O . ARG A 1 148 ? -15.134 3.154 12.775 1.00 93.06 148 ARG A O 1
ATOM 1203 N N . LYS A 1 149 ? -15.835 3.853 10.749 1.00 93.75 149 LYS A N 1
ATOM 1204 C CA . LYS A 1 149 ? -17.013 4.592 11.199 1.00 93.75 149 LYS A CA 1
ATOM 1205 C C . LYS A 1 149 ? -18.103 4.475 10.143 1.00 93.75 149 LYS A C 1
ATOM 1207 O O . LYS A 1 149 ? -17.838 4.736 8.974 1.00 93.75 149 LYS A O 1
ATOM 1212 N N . ASN A 1 150 ? -19.321 4.124 10.548 1.00 91.38 150 ASN A N 1
ATOM 1213 C CA . ASN A 1 150 ? -20.470 3.991 9.646 1.00 91.38 150 ASN A CA 1
ATOM 1214 C C . ASN A 1 150 ? -20.182 3.069 8.443 1.00 91.38 150 ASN A C 1
ATOM 1216 O O . ASN A 1 150 ? -20.545 3.389 7.311 1.00 91.38 150 ASN A O 1
ATOM 1220 N N . GLY A 1 151 ? -19.473 1.957 8.669 1.00 87.56 151 GLY A N 1
ATOM 1221 C CA . GLY A 1 151 ? -19.135 1.000 7.610 1.00 87.56 151 GLY A CA 1
ATOM 1222 C C . GLY A 1 151 ? -18.020 1.419 6.642 1.00 87.56 151 GLY A C 1
ATOM 1223 O O . GLY A 1 151 ? -17.726 0.663 5.723 1.00 87.56 151 G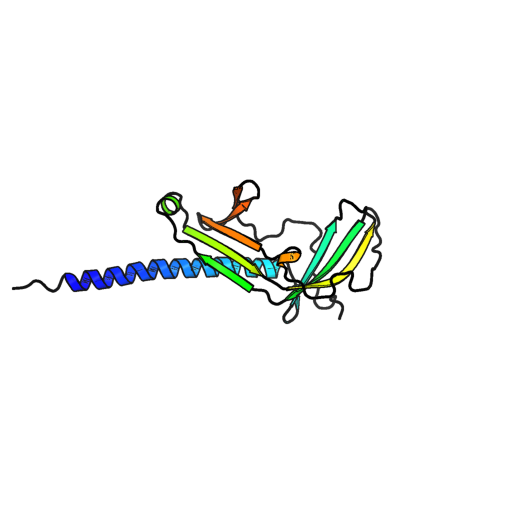LY A O 1
ATOM 1224 N N . LEU A 1 152 ? -17.384 2.580 6.831 1.00 89.75 152 LEU A N 1
ATOM 1225 C CA . LEU A 1 152 ? -16.270 3.048 5.998 1.00 89.75 152 LEU A CA 1
ATOM 1226 C C . LEU A 1 152 ? -14.983 3.166 6.813 1.00 89.75 152 LEU A C 1
ATOM 1228 O O . LEU A 1 152 ? -15.012 3.529 7.991 1.00 89.75 152 LEU A O 1
ATOM 1232 N N . PHE A 1 153 ? -13.846 2.896 6.173 1.00 90.94 153 PHE A N 1
ATOM 1233 C CA . PHE A 1 153 ? -12.525 3.137 6.748 1.00 90.94 153 PHE A CA 1
ATOM 1234 C C . PHE A 1 153 ? -12.048 4.556 6.447 1.00 90.94 153 PHE A C 1
ATOM 1236 O O . PHE A 1 153 ? -12.292 5.082 5.365 1.00 90.94 153 PHE A O 1
ATOM 1243 N N . TYR A 1 154 ? -11.354 5.167 7.402 1.00 91.56 154 TYR A N 1
ATOM 1244 C CA . TYR A 1 154 ? -10.830 6.525 7.332 1.00 91.56 154 TYR A CA 1
ATOM 1245 C C . TYR A 1 154 ? -9.371 6.553 7.776 1.00 91.56 154 TYR A C 1
ATOM 1247 O O . TYR A 1 154 ? -9.014 5.867 8.733 1.00 91.56 154 TYR A O 1
ATOM 1255 N N . ALA A 1 155 ? -8.570 7.410 7.148 1.00 88.69 155 ALA A N 1
ATOM 1256 C CA . ALA A 1 155 ? -7.196 7.710 7.547 1.00 88.69 155 ALA A CA 1
ATOM 1257 C C . ALA A 1 155 ? -7.016 9.230 7.733 1.00 88.69 155 ALA A C 1
ATOM 1259 O O . ALA A 1 155 ? -7.734 10.012 7.095 1.00 88.69 155 ALA A O 1
ATOM 1260 N N . PRO A 1 156 ? -6.103 9.678 8.613 1.00 86.44 156 PRO A N 1
ATOM 1261 C CA . PRO A 1 156 ? -5.801 11.091 8.768 1.00 86.44 156 PRO A CA 1
ATOM 1262 C C . PRO A 1 156 ? -4.950 11.592 7.594 1.00 86.44 156 PRO A C 1
ATOM 1264 O O . PRO A 1 156 ? -3.985 10.951 7.179 1.00 86.44 156 PRO A O 1
ATOM 1267 N N . THR A 1 157 ? -5.276 12.771 7.076 1.00 81.38 157 THR A N 1
ATOM 1268 C CA . THR A 1 157 ? -4.422 13.513 6.145 1.00 81.38 157 THR A CA 1
ATOM 1269 C C . THR A 1 157 ? -3.210 14.102 6.871 1.00 81.38 157 THR A C 1
ATOM 1271 O O . THR A 1 157 ? -3.157 14.147 8.101 1.00 81.38 157 THR A O 1
ATOM 1274 N N . GLN A 1 158 ? -2.261 14.670 6.119 1.00 74.75 158 GLN A N 1
ATOM 1275 C CA . GLN A 1 158 ? -1.151 15.443 6.699 1.00 74.75 158 GLN A CA 1
ATOM 1276 C C . GLN A 1 158 ? -1.622 16.635 7.553 1.00 74.75 158 GLN A C 1
ATOM 1278 O O . GLN A 1 158 ? -0.919 17.047 8.469 1.00 74.75 158 GLN A O 1
ATOM 1283 N N . SER A 1 159 ? -2.818 17.173 7.285 1.00 82.12 159 SER A N 1
ATOM 1284 C CA . SER A 1 159 ? -3.442 18.232 8.089 1.00 82.12 159 SER A CA 1
ATOM 1285 C C . SER A 1 159 ? -4.209 17.711 9.313 1.00 82.12 159 SER A C 1
ATOM 1287 O O . SER A 1 159 ? -4.817 18.502 10.031 1.00 82.12 159 SER A O 1
ATOM 1289 N N . GLY A 1 160 ? -4.212 16.395 9.555 1.00 83.75 160 GLY A N 1
ATOM 1290 C CA . GLY A 1 160 ? -4.921 15.750 10.663 1.00 83.75 160 GLY A CA 1
ATOM 1291 C C . GLY A 1 160 ? -6.428 15.580 10.446 1.00 83.75 160 GLY A C 1
ATOM 1292 O O . GLY A 1 160 ? -7.134 15.174 11.368 1.00 83.75 160 GLY A O 1
ATOM 1293 N N . GLN A 1 161 ? -6.946 15.879 9.250 1.00 88.50 161 GLN A N 1
ATOM 1294 C CA . GLN A 1 161 ? -8.356 15.669 8.923 1.00 88.50 161 GLN A CA 1
ATOM 1295 C C . GLN A 1 161 ? -8.613 14.208 8.557 1.00 88.50 161 GLN A C 1
ATOM 1297 O O . GLN A 1 161 ? -7.851 13.607 7.808 1.00 88.50 161 GLN A O 1
ATOM 1302 N N . TRP A 1 162 ? -9.713 13.637 9.043 1.00 88.94 162 TRP A N 1
ATOM 1303 C CA . TRP A 1 162 ? -10.112 12.279 8.681 1.00 88.94 162 TRP A CA 1
ATOM 1304 C C . TRP A 1 162 ? -10.789 12.259 7.316 1.00 88.94 162 TRP A C 1
ATOM 1306 O O . TRP A 1 162 ? -11.804 12.929 7.119 1.00 88.94 162 TRP A O 1
ATOM 1316 N N . GLN A 1 163 ? -10.265 11.453 6.396 1.00 88.56 163 GLN A N 1
ATOM 1317 C CA . GLN A 1 163 ? -10.857 11.246 5.077 1.00 88.56 163 GLN A CA 1
ATOM 1318 C C . GLN A 1 163 ? -11.169 9.768 4.853 1.00 88.56 163 GLN A C 1
ATOM 1320 O O . GLN A 1 163 ? -10.401 8.923 5.324 1.00 88.56 163 GLN A O 1
ATOM 1325 N N . PRO A 1 164 ? -12.284 9.440 4.166 1.00 89.56 164 PRO A N 1
ATOM 1326 C CA . PRO A 1 164 ? -12.549 8.072 3.753 1.00 89.56 164 PRO A CA 1
ATOM 1327 C C . PRO A 1 164 ? -11.355 7.540 2.966 1.00 89.56 164 PRO A C 1
ATOM 1329 O O . PRO A 1 164 ? -10.862 8.204 2.051 1.00 89.56 164 PRO A O 1
ATOM 1332 N N . MET A 1 165 ? -10.895 6.347 3.320 1.00 82.00 165 MET A N 1
ATOM 1333 C CA . MET A 1 165 ? -9.878 5.654 2.554 1.00 82.00 165 MET A CA 1
ATOM 1334 C C . MET A 1 165 ? -10.486 5.275 1.213 1.00 82.00 165 MET A C 1
ATOM 1336 O O . MET A 1 165 ? -11.305 4.363 1.105 1.00 82.00 165 MET A O 1
ATOM 1340 N N . THR A 1 166 ? -10.087 6.010 0.186 1.00 70.31 166 THR A N 1
ATOM 1341 C CA . THR A 1 166 ? -10.264 5.584 -1.191 1.00 70.31 166 THR A CA 1
ATOM 1342 C C . THR A 1 166 ? -9.027 4.777 -1.542 1.00 70.31 166 THR A C 1
ATOM 1344 O O . THR A 1 166 ? -7.926 5.296 -1.672 1.00 70.31 166 THR A O 1
ATOM 1347 N N . PHE A 1 167 ? -9.207 3.463 -1.607 1.00 62.72 167 PHE A N 1
ATOM 1348 C CA . PHE A 1 167 ? -8.183 2.548 -2.108 1.00 62.72 167 PHE A CA 1
ATOM 1349 C C . PHE A 1 167 ? -8.059 2.600 -3.637 1.00 62.72 167 PHE A C 1
ATOM 1351 O O . PHE A 1 167 ? -7.156 1.988 -4.204 1.00 62.72 167 PHE A O 1
ATOM 1358 N N . ALA A 1 168 ? -8.967 3.324 -4.296 1.00 48.19 168 ALA A N 1
ATOM 1359 C CA . ALA A 1 168 ? -8.837 3.693 -5.691 1.00 48.19 168 ALA A CA 1
ATOM 1360 C C . ALA A 1 168 ? -7.670 4.674 -5.829 1.00 48.19 168 ALA A C 1
ATOM 1362 O O . ALA A 1 168 ? -7.573 5.640 -5.066 1.00 48.19 168 ALA A O 1
ATOM 1363 N N . LEU A 1 169 ? -6.793 4.443 -6.807 1.00 43.19 169 LEU A N 1
ATOM 1364 C CA . LEU A 1 169 ? -5.808 5.455 -7.162 1.00 43.19 169 LEU A CA 1
ATOM 1365 C C . LEU A 1 169 ? -6.544 6.753 -7.505 1.00 43.19 169 LEU A C 1
ATOM 1367 O O . LEU A 1 169 ? -7.622 6.696 -8.105 1.00 43.19 169 LEU A O 1
ATOM 1371 N N . PRO A 1 170 ? -5.964 7.927 -7.197 1.00 41.66 170 PRO A N 1
ATOM 1372 C CA . PRO A 1 170 ? -6.353 9.110 -7.944 1.00 41.66 170 PRO A CA 1
ATOM 1373 C C . PRO A 1 170 ? -6.268 8.743 -9.428 1.00 41.66 170 PRO A C 1
ATOM 1375 O O . PRO A 1 170 ? -5.289 8.101 -9.817 1.00 41.66 170 PRO A O 1
ATOM 1378 N N . GLU A 1 171 ? -7.275 9.112 -10.225 1.00 38.78 171 GLU A N 1
ATOM 1379 C CA . GLU A 1 171 ? -7.221 9.080 -11.692 1.00 38.78 171 GLU A CA 1
ATOM 1380 C C . GLU A 1 171 ? -6.047 9.957 -12.145 1.00 38.78 171 GLU A C 1
ATOM 1382 O O . GLU A 1 171 ? -6.185 11.095 -12.577 1.00 38.78 171 GLU A O 1
ATOM 1387 N N . ARG A 1 172 ? -4.827 9.470 -11.969 1.00 45.69 172 ARG A N 1
ATOM 1388 C CA . ARG A 1 172 ? -3.693 9.941 -12.722 1.00 45.69 172 ARG A CA 1
ATOM 1389 C C . ARG A 1 172 ? -3.838 9.209 -14.037 1.00 45.69 172 ARG A C 1
ATOM 1391 O O . ARG A 1 172 ? -3.777 7.979 -14.059 1.00 45.69 172 ARG A O 1
ATOM 1398 N N . GLU A 1 173 ? -4.017 9.982 -15.100 1.00 43.38 173 GLU A N 1
ATOM 1399 C CA . GLU A 1 173 ? -4.108 9.606 -16.523 1.00 43.38 173 GLU A CA 1
ATOM 1400 C C . GLU A 1 173 ? -2.913 8.772 -17.049 1.00 43.38 173 GLU A C 1
ATOM 1402 O O . GLU A 1 173 ? -2.685 8.668 -18.247 1.00 43.38 173 GLU A O 1
ATOM 1407 N N . TYR A 1 174 ? -2.125 8.171 -16.161 1.00 48.28 174 TYR A N 1
ATOM 1408 C CA . TYR A 1 174 ? -0.805 7.614 -16.404 1.00 48.28 174 TYR A CA 1
ATOM 1409 C C . TYR A 1 174 ? -0.653 6.172 -15.897 1.00 48.28 174 TYR A C 1
ATOM 1411 O O . TYR A 1 174 ? 0.429 5.602 -16.024 1.00 48.28 174 TYR A O 1
ATOM 1419 N N . SER A 1 175 ? -1.701 5.556 -15.331 1.00 51.84 175 SER A N 1
ATOM 1420 C CA . SER A 1 175 ? -1.664 4.128 -14.977 1.00 51.84 175 SER A CA 1
ATOM 1421 C C . SER A 1 175 ? -1.893 3.260 -16.216 1.00 51.84 175 SER A C 1
ATOM 1423 O O . SER A 1 175 ? -2.947 2.669 -16.427 1.00 51.84 175 SER A O 1
ATOM 1425 N N . HIS A 1 176 ? -0.877 3.168 -17.069 1.00 60.16 176 HIS A N 1
ATOM 1426 C CA . HIS A 1 176 ? -0.800 2.014 -17.952 1.00 60.16 176 HIS A CA 1
ATOM 1427 C C . HIS A 1 176 ? -0.602 0.779 -17.061 1.00 60.16 176 HIS A C 1
ATOM 1429 O O . HIS A 1 176 ? 0.247 0.778 -16.169 1.00 60.16 176 HIS A O 1
ATOM 1435 N N . GLN A 1 177 ? -1.417 -0.258 -17.241 1.00 63.94 177 GLN A N 1
ATOM 1436 C CA . GLN A 1 177 ? -1.170 -1.550 -16.606 1.00 63.94 177 GLN A CA 1
ATOM 1437 C C . GLN A 1 177 ? -0.130 -2.299 -17.451 1.00 63.94 177 GLN A C 1
ATOM 1439 O O . GLN A 1 177 ? -0.318 -2.457 -18.654 1.00 63.94 177 GLN A O 1
ATOM 1444 N N . VAL A 1 178 ? 0.979 -2.718 -16.835 1.00 71.12 178 VAL A N 1
ATOM 1445 C CA . VAL A 1 178 ? 2.029 -3.523 -17.489 1.00 71.12 178 VAL A CA 1
ATOM 1446 C C . VAL A 1 178 ? 1.469 -4.912 -17.782 1.00 71.12 178 VAL A C 1
ATOM 1448 O O . VAL A 1 178 ? 1.049 -5.584 -16.849 1.00 71.12 178 VAL A O 1
ATOM 1451 N N . SER A 1 179 ? 1.492 -5.412 -19.017 1.00 81.81 179 SER A N 1
ATOM 1452 C CA . SER A 1 179 ? 1.178 -6.831 -19.231 1.00 81.81 179 SER A CA 1
ATOM 1453 C C . SER A 1 179 ? 2.364 -7.720 -18.843 1.00 81.81 179 SER A C 1
ATOM 1455 O O . SER A 1 179 ? 3.525 -7.352 -19.029 1.00 81.81 179 SER A O 1
ATOM 1457 N N . CYS A 1 180 ? 2.103 -8.947 -18.379 1.00 85.38 180 CYS A N 1
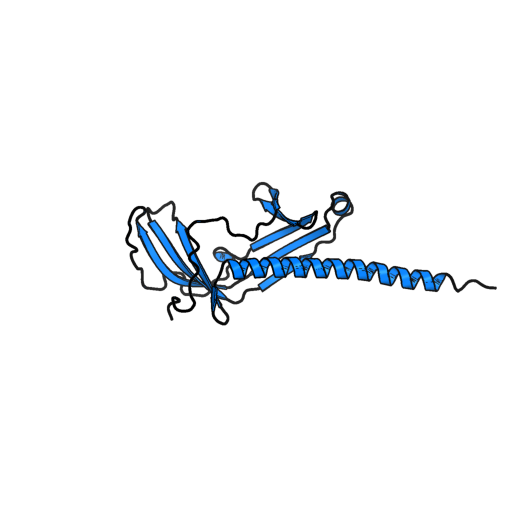ATOM 1458 C CA . CYS A 1 180 ? 3.181 -9.884 -18.034 1.00 85.38 180 CYS A CA 1
ATOM 1459 C C . CYS A 1 180 ? 4.135 -10.195 -19.203 1.00 85.38 180 CYS A C 1
ATOM 1461 O O . CYS A 1 180 ? 5.253 -10.654 -18.985 1.00 85.38 180 CYS A O 1
ATOM 1463 N N . THR A 1 181 ? 3.698 -9.965 -20.443 1.00 85.38 181 THR A N 1
ATOM 1464 C CA . THR A 1 181 ? 4.492 -10.153 -21.663 1.00 85.38 181 THR A CA 1
ATOM 1465 C C . THR A 1 181 ? 5.418 -8.982 -21.992 1.00 85.38 181 THR A C 1
ATOM 1467 O O . THR A 1 181 ? 6.370 -9.175 -22.741 1.00 85.38 181 THR A O 1
ATOM 1470 N N . GLU A 1 182 ? 5.155 -7.791 -21.451 1.00 75.62 182 GLU A N 1
ATOM 1471 C CA . GLU A 1 182 ? 5.940 -6.567 -21.687 1.00 75.62 182 GLU A CA 1
ATOM 1472 C C . GLU A 1 182 ? 7.055 -6.363 -20.655 1.00 75.62 182 GLU A C 1
ATOM 1474 O O . GLU A 1 182 ? 7.910 -5.496 -20.833 1.00 75.62 182 GLU A O 1
ATOM 1479 N N . ILE A 1 183 ? 7.063 -7.157 -19.580 1.00 78.38 183 ILE A N 1
ATOM 1480 C CA . ILE A 1 183 ? 8.082 -7.087 -18.531 1.00 78.38 183 ILE A CA 1
ATOM 1481 C C . ILE A 1 183 ? 9.423 -7.565 -19.110 1.00 78.38 183 ILE A C 1
ATOM 1483 O O . ILE A 1 183 ? 9.517 -8.715 -19.556 1.00 78.38 183 ILE A O 1
ATOM 1487 N N . PRO A 1 184 ? 10.474 -6.723 -19.090 1.00 71.75 184 PRO A N 1
ATOM 1488 C CA . PRO A 1 184 ? 11.810 -7.135 -19.501 1.00 71.75 184 PRO A CA 1
ATOM 1489 C C . PRO A 1 184 ? 12.291 -8.321 -18.657 1.00 71.75 184 PRO A C 1
ATOM 1491 O O . PRO A 1 184 ? 12.193 -8.284 -17.430 1.00 71.75 184 PRO A O 1
ATOM 1494 N N . LYS A 1 185 ? 12.782 -9.368 -19.326 1.00 65.81 185 LYS A N 1
ATOM 1495 C CA . LYS A 1 185 ? 13.364 -10.558 -18.687 1.00 65.81 185 LYS A CA 1
ATOM 1496 C C . LYS A 1 185 ? 14.835 -10.359 -18.359 1.00 65.81 185 LYS A C 1
ATOM 1498 O O . LYS A 1 185 ? 15.530 -9.739 -19.194 1.00 65.81 185 LYS A O 1
#

Secondary structure (DSSP, 8-state):
----SHHHHHHHHHHHHHHHHHHHHHHHHHHHHHHHHHHHHHHSEEETTEEEEEEEEEETTTTEEEEEEEEEEEEEEEEEEPPPPHHHHHTTEEEEEEEEEEEEEEEEEEEEEETT-S-PEEE-S--S--S-EEGGGTT--EEEEEEEETTEEEEE-TTS-EEE---SPP--TT-PPPPTTTS--

Foldseek 3Di:
DDDDDPVVVVVVVVVVVVVVLVVLQVVVVVVVVVLLVVLQVVQWPDDPQKTWFWDWDDDVVAQKIKTWIKIKHDKDKDWAWDDDDPVCVVVQWSTKTKIWIKIKMATQFMWMDGHPDPDTDGPNDRPPGHDIDICVVPPDGDIFIWIDGPNFIWTADPVRDTDTDDSDDDPPVRGDHDDPVNRDD

Radius of gyration: 23.56 Å; chains: 1; bounding box: 52×45×80 Å

pLDDT: mean 73.54, std 17.57, range [33.81, 95.75]